Protein AF-0000000068368375 (afdb_homodimer)

Solvent-accessible surface area (backbone atoms only — not comparable to full-atom values): 17363 Å² total; per-residue (Å²): 132,82,80,72,70,79,67,67,72,53,63,56,67,49,85,41,42,81,24,73,79,74,81,89,67,82,78,76,69,65,62,76,72,57,75,73,47,53,63,39,77,60,83,80,69,98,58,84,70,46,66,33,24,22,38,38,42,38,22,58,45,88,50,46,53,73,24,27,50,35,38,29,67,27,61,65,56,42,43,51,47,56,51,45,54,53,52,51,52,48,38,70,74,25,74,84,28,66,3,59,74,56,47,55,68,55,54,50,48,54,59,64,59,28,59,39,48,36,36,33,38,34,35,65,92,76,63,29,25,42,70,41,50,50,67,55,50,53,51,54,37,50,54,50,53,51,53,52,52,57,55,66,75,97,134,79,79,71,72,79,68,69,70,54,62,56,67,50,86,40,43,77,24,69,78,68,81,89,69,82,78,76,69,66,61,74,72,57,74,74,48,52,59,39,73,60,82,79,68,99,60,82,70,45,66,33,25,23,38,38,41,39,22,59,45,88,50,46,54,72,25,28,51,35,38,30,65,26,60,64,57,41,43,51,46,55,52,46,54,52,51,51,51,50,37,70,70,19,72,82,24,61,4,58,76,56,48,56,67,55,53,51,49,54,60,65,60,28,58,40,46,35,36,33,38,34,35,66,91,77,62,28,24,43,72,41,50,50,68,57,50,53,51,53,38,49,54,50,52,52,52,51,53,55,56,66,76,97

Foldseek 3Di:
DPPPPPLPQLFLFPVFADQDQDDDDDPPPQLVPCLVPPPPPPPPDPDDLAQWKKKKWFAQDPDCPSIDIHIDSHLLVVLVSLVVVVVVSRCVVRVPGRTDTDGLVVSLVSLVNTPFIKMWTAHPVVRGTDIDGSVVSSVVNSVSSVVVSVVVVD/DPPPPPLPQLFLFPVFAALDQDDDDDVPPQPVPCLVPPPPPDPPDVDPLAQWKKKKWFAQDPDCPSIDIDIDSHLLVVLVSLVVVVVVSRCVNRVPGRTDIDGLVVSLVSLVNTPFIKMWTAHPVVRGTDIDGSVVSSVVNSVSSVVVSVVVVD

Sequence (308 aa):
MISTRGLGRVACVTTHESLRCPASGSRRALWEEASWGVCASRPSRAERVAMSHTILLVQPTKRPEGRTYADYESVNECMEGVCKMYEEHLKRMNPNSPSITYDISQLFDFIDDLADLSCLVYRADTQTYQPYNKDWIKEKIYVLLRRQAQQASKMISTRGLGRVACVTTHESLRCPASGSRRALWEEASWGVCASRPSRAERVAMSHTILLVQPTKRPEGRTYADYESVNECMEGVCKMYEEHLKRMNPNSPSITYDISQLFDFIDDLADLSCLVYRADTQTYQPYNKDWIKEKIYVLLRRQAQQASK

InterPro domains:
  IPR000781 Enhancer of rudimentary [PF01133] (51-151)
  IPR000781 Enhancer of rudimentary [PS01290] (102-118)
  IPR000781 Enhancer of rudimentary [PTHR12373] (48-150)
  IPR035912 Enhancer of rudimentary superfamily [G3DSA:3.30.2260.10] (51-154)
  IPR035912 Enhancer of rudimentary superfamily [SSF143875] (52-151)

Radius of gyration: 22.09 Å; Cα contacts (8 Å, |Δi|>4): 495; chains: 2; bounding box: 47×71×51 Å

Structure (mmCIF, N/CA/C/O backbone):
data_AF-0000000068368375-model_v1
#
loop_
_entity.id
_entity.type
_entity.pdbx_description
1 polymer 'Enhancer of rudimentary homolog'
#
loop_
_atom_site.group_PDB
_atom_site.id
_atom_site.type_symbol
_atom_site.label_atom_id
_atom_site.label_alt_id
_atom_site.label_comp_id
_atom_site.label_asym_id
_atom_site.label_entity_id
_atom_site.label_seq_id
_atom_site.pdbx_PDB_ins_code
_atom_site.Cartn_x
_atom_site.Cartn_y
_atom_site.Cartn_z
_atom_site.occupancy
_atom_site.B_iso_or_equiv
_atom_site.auth_seq_id
_atom_site.auth_comp_id
_atom_site.auth_asym_id
_atom_site.auth_atom_id
_atom_site.pdbx_PDB_model_num
ATOM 1 N N . MET A 1 1 ? 24.359 -20.75 -0.301 1 18.64 1 MET A N 1
ATOM 2 C CA . MET A 1 1 ? 24.422 -20.844 -1.757 1 18.64 1 MET A CA 1
ATOM 3 C C . MET A 1 1 ? 23.312 -21.719 -2.301 1 18.64 1 MET A C 1
ATOM 5 O O . MET A 1 1 ? 23.375 -22.953 -2.195 1 18.64 1 MET A O 1
ATOM 9 N N . ILE A 1 2 ? 21.969 -21.359 -2.117 1 25.94 2 ILE A N 1
ATOM 10 C CA . ILE A 1 2 ? 20.781 -22.172 -2.293 1 25.94 2 ILE A CA 1
ATOM 11 C C . ILE A 1 2 ? 20.688 -22.656 -3.736 1 25.94 2 ILE A C 1
ATOM 13 O O . ILE A 1 2 ? 20.828 -21.875 -4.676 1 25.94 2 ILE A O 1
ATOM 17 N N . SER A 1 3 ? 21.234 -23.922 -3.941 1 22.53 3 SER A N 1
ATOM 18 C CA . SER A 1 3 ? 21.297 -24.562 -5.25 1 22.53 3 SER A CA 1
ATOM 19 C C . SER A 1 3 ? 19.938 -24.484 -5.965 1 22.53 3 SER A C 1
ATOM 21 O O . SER A 1 3 ? 18.953 -25.016 -5.477 1 22.53 3 SER A O 1
ATOM 23 N N . THR A 1 4 ? 19.562 -23.359 -6.484 1 30 4 THR A N 1
ATOM 24 C CA . THR A 1 4 ? 18.453 -22.938 -7.344 1 30 4 THR A CA 1
ATOM 25 C C . THR A 1 4 ? 18.297 -23.906 -8.523 1 30 4 THR A C 1
ATOM 27 O O . THR A 1 4 ? 17.609 -23.594 -9.492 1 30 4 THR A O 1
ATOM 30 N N . ARG A 1 5 ? 19.203 -24.953 -8.602 1 31.08 5 ARG A N 1
ATOM 31 C CA . ARG A 1 5 ? 19.281 -25.75 -9.812 1 31.08 5 ARG A CA 1
ATOM 32 C C . ARG A 1 5 ? 17.953 -26.438 -10.102 1 31.08 5 ARG A C 1
ATOM 34 O O . ARG A 1 5 ? 17.547 -26.547 -11.266 1 31.08 5 ARG A O 1
ATOM 41 N N . GLY A 1 6 ? 17.531 -27.297 -9.141 1 27.73 6 GLY A N 1
ATOM 42 C CA . GLY A 1 6 ? 16.516 -28.25 -9.539 1 27.73 6 GLY A CA 1
ATOM 43 C C . GLY A 1 6 ? 15.141 -27.625 -9.727 1 27.73 6 GLY A C 1
ATOM 44 O O . GLY A 1 6 ? 14.18 -28 -9.055 1 27.73 6 GLY A O 1
ATOM 45 N N . LEU A 1 7 ? 15.031 -26.328 -9.914 1 35.03 7 LEU A N 1
ATOM 46 C CA . LEU A 1 7 ? 13.727 -25.719 -10.141 1 35.03 7 LEU A CA 1
ATOM 47 C C . LEU A 1 7 ? 13.008 -26.406 -11.297 1 35.03 7 LEU A C 1
ATOM 49 O O . LEU A 1 7 ? 13.383 -26.25 -12.461 1 35.03 7 LEU A O 1
ATOM 53 N N . GLY A 1 8 ? 12.664 -27.688 -11.156 1 28.98 8 GLY A N 1
ATOM 54 C CA . GLY A 1 8 ? 11.828 -28.391 -12.117 1 28.98 8 GLY A CA 1
ATOM 55 C C . GLY A 1 8 ? 10.75 -27.516 -12.727 1 28.98 8 GLY A C 1
ATOM 56 O O . GLY A 1 8 ? 10.352 -26.516 -12.141 1 28.98 8 GLY A O 1
ATOM 57 N N . ARG A 1 9 ? 10.727 -27.359 -14.102 1 36.75 9 ARG A N 1
ATOM 58 C CA . ARG A 1 9 ? 9.734 -26.703 -14.953 1 36.75 9 ARG A CA 1
ATOM 59 C C . ARG A 1 9 ? 8.32 -26.984 -14.445 1 36.75 9 ARG A C 1
ATOM 61 O O . ARG A 1 9 ? 7.848 -28.125 -14.5 1 36.75 9 ARG A O 1
ATOM 68 N N . VAL A 1 10 ? 8.031 -26.688 -13.32 1 37.06 10 VAL A N 1
ATOM 69 C CA . VAL A 1 10 ? 6.602 -26.75 -13.047 1 37.06 10 VAL A CA 1
ATOM 70 C C . VAL A 1 10 ? 5.836 -25.969 -14.109 1 37.06 10 VAL A C 1
ATOM 72 O O . VAL A 1 10 ? 5.977 -24.75 -14.227 1 37.06 10 VAL A O 1
ATOM 75 N N . ALA A 1 11 ? 5.82 -26.578 -15.336 1 35.16 11 ALA A N 1
ATOM 76 C CA . ALA A 1 11 ? 5.02 -25.969 -16.391 1 35.16 11 ALA A CA 1
ATOM 77 C C . ALA A 1 11 ? 3.613 -25.641 -15.906 1 35.16 11 ALA A C 1
ATOM 79 O O . ALA A 1 11 ? 2.863 -26.547 -15.516 1 35.16 11 ALA A O 1
ATOM 80 N N . CYS A 1 12 ? 3.484 -24.75 -15.039 1 37.09 12 CYS A N 1
ATOM 81 C CA . CYS A 1 12 ? 2.123 -24.344 -14.711 1 37.09 12 CYS A CA 1
ATOM 82 C C . CYS A 1 12 ? 1.322 -24.047 -15.969 1 37.09 12 CYS A C 1
ATOM 84 O O . CYS A 1 12 ? 1.63 -23.109 -16.703 1 37.09 12 CYS A O 1
ATOM 86 N N . VAL A 1 13 ? 1.032 -25.156 -16.719 1 35.84 13 VAL A N 1
ATOM 87 C CA . VAL A 1 13 ? 0.166 -25 -17.875 1 35.84 13 VAL A CA 1
ATOM 88 C C . VAL A 1 13 ? -1.125 -24.297 -17.469 1 35.84 13 VAL A C 1
ATOM 90 O O . VAL A 1 13 ? -1.894 -24.812 -16.656 1 35.84 13 VAL A O 1
ATOM 93 N N . THR A 1 14 ? -1.126 -23.109 -17.156 1 37.38 14 THR A N 1
ATOM 94 C CA . THR A 1 14 ? -2.447 -22.5 -17.266 1 37.38 14 THR A CA 1
ATOM 95 C C . THR A 1 14 ? -3.002 -22.672 -18.672 1 37.38 14 THR A C 1
ATOM 97 O O . THR A 1 14 ? -2.32 -22.375 -19.656 1 37.38 14 THR A O 1
ATOM 100 N N . THR A 1 15 ? -3.842 -23.703 -18.875 1 31.48 15 THR A N 1
ATOM 101 C CA . THR A 1 15 ? -4.461 -24.031 -20.141 1 31.48 15 THR A CA 1
ATOM 102 C C . THR A 1 15 ? -4.918 -22.781 -20.875 1 31.48 15 THR A C 1
ATOM 104 O O . THR A 1 15 ? -6.102 -22.625 -21.188 1 31.48 15 THR A O 1
ATOM 107 N N . HIS A 1 16 ? -4.426 -21.578 -20.703 1 32.47 16 HIS A N 1
ATOM 108 C CA . HIS A 1 16 ? -4.883 -20.719 -21.797 1 32.47 16 HIS A CA 1
ATOM 109 C C . HIS A 1 16 ? -4.27 -21.141 -23.125 1 32.47 16 HIS A C 1
ATOM 111 O O . HIS A 1 16 ? -3.217 -21.781 -23.156 1 32.47 16 HIS A O 1
ATOM 117 N N . GLU A 1 17 ? -4.992 -21.094 -24.375 1 28.84 17 GLU A N 1
ATOM 118 C CA . GLU A 1 17 ? -4.527 -21.359 -25.734 1 28.84 17 GLU A CA 1
ATOM 119 C C . GLU A 1 17 ? -3.1 -20.859 -25.938 1 28.84 17 GLU A C 1
ATOM 121 O O . GLU A 1 17 ? -2.625 -20 -25.188 1 28.84 17 GLU A O 1
ATOM 126 N N . SER A 1 18 ? -2.375 -21.375 -27.016 1 24.98 18 SER A N 1
ATOM 127 C CA . SER A 1 18 ? -1.01 -21.484 -27.516 1 24.98 18 SER A CA 1
ATOM 128 C C . SER A 1 18 ? -0.388 -20.109 -27.734 1 24.98 18 SER A C 1
ATOM 130 O O . SER A 1 18 ? -0.69 -19.438 -28.703 1 24.98 18 SER A O 1
ATOM 132 N N . LEU A 1 19 ? -0.425 -19.125 -26.828 1 29.55 19 LEU A N 1
ATOM 133 C CA . LEU A 1 19 ? 0.082 -17.844 -27.328 1 29.55 19 LEU A CA 1
ATOM 134 C C . LEU A 1 19 ? 1.596 -17.891 -27.5 1 29.55 19 LEU A C 1
ATOM 136 O O . LEU A 1 19 ? 2.312 -18.359 -26.609 1 29.55 19 LEU A O 1
ATOM 140 N N . ARG A 1 20 ? 2.064 -18.047 -28.734 1 25.11 20 ARG A N 1
ATOM 141 C CA . ARG A 1 20 ? 3.436 -18.031 -29.234 1 25.11 20 ARG A CA 1
ATOM 142 C C . ARG A 1 20 ? 4.219 -16.859 -28.641 1 25.11 20 ARG A C 1
ATOM 144 O O . ARG A 1 20 ? 3.732 -15.719 -28.625 1 25.11 20 ARG A O 1
ATOM 151 N N . CYS A 1 21 ? 5.129 -17.031 -27.688 1 29.06 21 CYS A N 1
ATOM 152 C CA . CYS A 1 21 ? 6.004 -16.203 -26.875 1 29.06 21 CYS A CA 1
ATOM 153 C C . CYS A 1 21 ? 6.867 -15.297 -27.75 1 29.06 21 CYS A C 1
ATOM 155 O O . CYS A 1 21 ? 7.574 -15.766 -28.641 1 29.06 21 CYS A O 1
ATOM 157 N N . PRO A 1 22 ? 6.434 -14.008 -28.016 1 28.88 22 PRO A N 1
ATOM 158 C CA . PRO A 1 22 ? 7.352 -13.219 -28.828 1 28.88 22 PRO A CA 1
ATOM 159 C C . PRO A 1 22 ? 8.711 -13.008 -28.156 1 28.88 22 PRO A C 1
ATOM 161 O O . PRO A 1 22 ? 8.82 -13.109 -26.938 1 28.88 22 PRO A O 1
ATOM 164 N N . ALA A 1 23 ? 9.805 -12.789 -28.875 1 26.41 23 ALA A N 1
ATOM 165 C CA . ALA A 1 23 ? 11.234 -12.57 -28.719 1 26.41 23 ALA A CA 1
ATOM 166 C C . ALA A 1 23 ? 11.523 -11.492 -27.672 1 26.41 23 ALA A C 1
ATOM 168 O O . ALA A 1 23 ? 10.648 -10.703 -27.328 1 26.41 23 ALA A O 1
ATOM 169 N N . SER A 1 24 ? 12.773 -11.305 -27.016 1 28.78 24 SER A N 1
ATOM 170 C CA . SER A 1 24 ? 13.586 -10.773 -25.922 1 28.78 24 SER A CA 1
ATOM 171 C C . SER A 1 24 ? 13.492 -9.25 -25.859 1 28.78 24 SER A C 1
ATOM 173 O O . SER A 1 24 ? 14.383 -8.594 -25.328 1 28.78 24 SER A O 1
ATOM 175 N N . GLY A 1 25 ? 12.57 -8.562 -26.469 1 26.81 25 GLY A N 1
ATOM 176 C CA . GLY A 1 25 ? 12.859 -7.145 -26.547 1 26.81 25 GLY A CA 1
ATOM 177 C C . GLY A 1 25 ? 12.945 -6.465 -25.203 1 26.81 25 GLY A C 1
ATOM 178 O O . GLY A 1 25 ? 12.633 -7.07 -24.172 1 26.81 25 GLY A O 1
ATOM 179 N N . SER A 1 26 ? 12.984 -4.973 -25.125 1 28.81 26 SER A N 1
ATOM 180 C CA . SER A 1 26 ? 13.297 -3.932 -24.156 1 28.81 26 SER A CA 1
ATOM 181 C C . SER A 1 26 ? 12.305 -3.928 -23 1 28.81 26 SER A C 1
ATOM 183 O O . SER A 1 26 ? 11.102 -3.74 -23.203 1 28.81 26 SER A O 1
ATOM 185 N N . ARG A 1 27 ? 12.508 -4.562 -21.906 1 32.62 27 ARG A N 1
ATOM 186 C CA . ARG A 1 27 ? 11.875 -4.898 -20.625 1 32.62 27 ARG A CA 1
ATOM 187 C C . ARG A 1 27 ? 11.297 -3.654 -19.953 1 32.62 27 ARG A C 1
ATOM 189 O O . ARG A 1 27 ? 10.586 -3.754 -18.953 1 32.62 27 ARG A O 1
ATOM 196 N N . ARG A 1 28 ? 11.93 -2.445 -20.094 1 35.91 28 ARG A N 1
ATOM 197 C CA . ARG A 1 28 ? 11.562 -1.289 -19.297 1 35.91 28 ARG A CA 1
ATOM 198 C C . ARG A 1 28 ? 10.172 -0.776 -19.672 1 35.91 28 ARG A C 1
ATOM 200 O O . ARG A 1 28 ? 9.539 -0.06 -18.891 1 35.91 28 ARG A O 1
ATOM 207 N N . ALA A 1 29 ? 9.844 -0.74 -21.016 1 36.28 29 ALA A N 1
ATOM 208 C CA . ALA A 1 29 ? 8.734 0.067 -21.516 1 36.28 29 ALA A CA 1
ATOM 209 C C . ALA A 1 29 ? 7.391 -0.501 -21.047 1 36.28 29 ALA A C 1
ATOM 211 O O . ALA A 1 29 ? 6.359 0.167 -21.141 1 36.28 29 ALA A O 1
ATOM 212 N N . LEU A 1 30 ? 7.316 -1.675 -20.781 1 38.41 30 LEU A N 1
ATOM 213 C CA . LEU A 1 30 ? 5.988 -2.277 -20.703 1 38.41 30 LEU A CA 1
ATOM 214 C C . LEU A 1 30 ? 5.273 -1.856 -19.422 1 38.41 30 LEU A C 1
ATOM 216 O O . LEU A 1 30 ? 4.043 -1.864 -19.359 1 38.41 30 LEU A O 1
ATOM 220 N N . TRP A 1 31 ? 6.02 -1.623 -18.406 1 43.06 31 TRP A N 1
ATOM 221 C CA . TRP A 1 31 ? 5.305 -1.492 -17.141 1 43.06 31 TRP A CA 1
ATOM 222 C C . TRP A 1 31 ? 4.684 -0.106 -17.016 1 43.06 31 TRP A C 1
ATOM 224 O O . TRP A 1 31 ? 4.008 0.186 -16.016 1 43.06 31 TRP A O 1
ATOM 234 N N . GLU A 1 32 ? 5.129 0.797 -17.828 1 42.75 32 GLU A N 1
ATOM 235 C CA . GLU A 1 32 ? 4.656 2.156 -17.578 1 42.75 32 GLU A CA 1
ATOM 236 C C . GLU A 1 32 ? 3.133 2.211 -17.531 1 42.75 32 GLU A C 1
ATOM 238 O O . GLU A 1 32 ? 2.557 3.016 -16.797 1 42.75 32 GLU A O 1
ATOM 243 N N . GLU A 1 33 ? 2.496 1.559 -18.422 1 42.28 33 GLU A N 1
ATOM 244 C CA . GLU A 1 33 ? 1.06 1.805 -18.484 1 42.28 33 GLU A CA 1
ATOM 245 C C . GLU A 1 33 ? 0.284 0.75 -17.703 1 42.28 33 GLU A C 1
ATOM 247 O O . GLU A 1 33 ? -0.934 0.631 -17.844 1 42.28 33 GLU A O 1
ATOM 252 N N . ALA A 1 34 ? 0.873 -0.192 -17.156 1 41.66 34 ALA A N 1
ATOM 253 C CA . ALA A 1 34 ? 0.015 -1.237 -16.609 1 41.66 34 ALA A CA 1
ATOM 254 C C . ALA A 1 34 ? -0.561 -0.817 -15.258 1 41.66 34 ALA A C 1
ATOM 256 O O . ALA A 1 34 ? 0.165 -0.736 -14.266 1 41.66 34 ALA A O 1
ATOM 257 N N . SER A 1 35 ? -1.494 0.079 -15.273 1 41.75 35 SER A N 1
ATOM 258 C CA . SER A 1 35 ? -2.32 0.241 -14.078 1 41.75 35 SER A CA 1
ATOM 259 C C . SER A 1 35 ? -2.826 -1.104 -13.57 1 41.75 35 SER A C 1
ATOM 261 O O . SER A 1 35 ? -3.699 -1.719 -14.188 1 41.75 35 SER A O 1
ATOM 263 N N . TRP A 1 36 ? -1.941 -1.882 -13.125 1 46.56 36 TRP A N 1
ATOM 264 C CA . TRP A 1 36 ? -2.344 -3.164 -12.555 1 46.56 36 TRP A CA 1
ATOM 265 C C . TRP A 1 36 ? -3.514 -2.988 -11.594 1 46.56 36 TRP A C 1
ATOM 267 O O . TRP A 1 36 ? -3.35 -2.447 -10.5 1 46.56 36 TRP A O 1
ATOM 277 N N . GLY A 1 37 ? -4.598 -2.393 -12 1 42.56 37 GLY A N 1
ATOM 278 C CA . GLY A 1 37 ? -5.762 -2.396 -11.133 1 42.56 37 GLY A CA 1
ATOM 279 C C . GLY A 1 37 ? -6.082 -3.77 -10.57 1 42.56 37 GLY A C 1
ATOM 280 O O . GLY A 1 37 ? -6.77 -4.566 -11.211 1 42.56 37 GLY A O 1
ATOM 281 N N . VAL A 1 38 ? -5.129 -4.402 -9.922 1 41.09 38 VAL A N 1
ATOM 282 C CA . VAL A 1 38 ? -5.523 -5.621 -9.227 1 41.09 38 VAL A CA 1
ATOM 283 C C . VAL A 1 38 ? -6.723 -5.336 -8.32 1 41.09 38 VAL A C 1
ATOM 285 O O . VAL A 1 38 ? -6.625 -4.547 -7.383 1 41.09 38 VAL A O 1
ATOM 288 N N . CYS A 1 39 ? -7.934 -5.32 -8.844 1 38.5 39 CYS A N 1
ATOM 289 C CA . CYS A 1 39 ? -9.141 -5.09 -8.055 1 38.5 39 CYS A CA 1
ATOM 290 C C . CYS A 1 39 ? -9.289 -6.137 -6.961 1 38.5 39 CYS A C 1
ATOM 292 O O . CYS A 1 39 ? -9.766 -7.242 -7.211 1 38.5 39 CYS A O 1
ATOM 294 N N . ALA A 1 40 ? -8.305 -6.445 -6.211 1 40.31 40 ALA A N 1
ATOM 295 C CA . ALA A 1 40 ? -8.836 -7.277 -5.129 1 40.31 40 ALA A CA 1
ATOM 296 C C . ALA A 1 40 ? -9.789 -6.48 -4.246 1 40.31 40 ALA A C 1
ATOM 298 O O . ALA A 1 40 ? -9.57 -5.293 -3.998 1 40.31 40 ALA A O 1
ATOM 299 N N . SER A 1 41 ? -11.078 -6.777 -4.359 1 34 41 SER A N 1
ATOM 300 C CA . SER A 1 41 ? -12.172 -6.23 -3.566 1 34 41 SER A CA 1
ATOM 301 C C . SER A 1 41 ? -11.758 -6.035 -2.111 1 34 41 SER A C 1
ATOM 303 O O . SER A 1 41 ? -11.25 -6.961 -1.477 1 34 41 SER A O 1
ATOM 305 N N . ARG A 1 42 ? -11.156 -4.965 -1.83 1 37.25 42 ARG A N 1
ATOM 306 C CA . ARG A 1 42 ? -10.891 -4.641 -0.432 1 37.25 42 ARG A CA 1
ATOM 307 C C . ARG A 1 42 ? -12.141 -4.836 0.419 1 37.25 42 ARG A C 1
ATOM 309 O O . ARG A 1 42 ? -13.234 -4.402 0.04 1 37.25 42 ARG A O 1
ATOM 316 N N . PRO A 1 43 ? -12.078 -5.633 1.376 1 36.53 43 PRO A N 1
ATOM 317 C CA . PRO A 1 43 ? -13.219 -5.629 2.301 1 36.53 43 PRO A CA 1
ATOM 318 C C . PRO A 1 43 ? -13.547 -4.234 2.828 1 36.53 43 PRO A C 1
ATOM 320 O O . PRO A 1 43 ? -12.633 -3.463 3.154 1 36.53 43 PRO A O 1
ATOM 323 N N . SER A 1 44 ? -14.453 -3.498 2.303 1 33.84 44 SER A N 1
ATOM 324 C CA . SER A 1 44 ? -14.984 -2.219 2.762 1 33.84 44 SER A CA 1
ATOM 325 C C . SER A 1 44 ? -14.688 -1.998 4.242 1 33.84 44 SER A C 1
ATOM 327 O O . SER A 1 44 ? -14.141 -0.959 4.621 1 33.84 44 SER A O 1
ATOM 329 N N . ARG A 1 45 ? -15.812 -2.127 5.199 1 32.81 45 ARG A N 1
ATOM 330 C CA . ARG A 1 45 ? -16.172 -1.692 6.543 1 32.81 45 ARG A CA 1
ATOM 331 C C . ARG A 1 45 ? -15.148 -2.186 7.566 1 32.81 45 ARG A C 1
ATOM 333 O O . ARG A 1 45 ? -14.586 -3.271 7.414 1 32.81 45 ARG A O 1
ATOM 340 N N . ALA A 1 46 ? -14.898 -1.539 8.727 1 41.31 46 ALA A N 1
ATOM 341 C CA . ALA A 1 46 ? -14.391 -1.881 10.055 1 41.31 46 ALA A CA 1
ATOM 342 C C . ALA A 1 46 ? -14.508 -3.379 10.32 1 41.31 46 ALA A C 1
ATOM 344 O O . ALA A 1 46 ? -14.359 -3.828 11.461 1 41.31 46 ALA A O 1
ATOM 345 N N . GLU A 1 47 ? -15.172 -4.125 9.531 1 44.41 47 GLU A N 1
ATOM 346 C CA . GLU A 1 47 ? -15.562 -5.484 9.883 1 44.41 47 GLU A CA 1
ATOM 347 C C . GLU A 1 47 ? -14.352 -6.414 9.93 1 44.41 47 GLU A C 1
ATOM 349 O O . GLU A 1 47 ? -13.258 -6.035 9.516 1 44.41 47 GLU A O 1
ATOM 354 N N . ARG A 1 48 ? -14.562 -7.77 9.898 1 54.38 48 ARG A N 1
ATOM 355 C CA . ARG A 1 48 ? -13.797 -8.953 10.258 1 54.38 48 ARG A CA 1
ATOM 356 C C . ARG A 1 48 ? -12.664 -9.195 9.258 1 54.38 48 ARG A C 1
ATOM 358 O O . ARG A 1 48 ? -12.914 -9.625 8.125 1 54.38 48 ARG A O 1
ATOM 365 N N . VAL A 1 49 ? -11.672 -8.234 9.477 1 66.31 49 VAL A N 1
ATOM 366 C CA . VAL A 1 49 ? -10.477 -8.641 8.742 1 66.31 49 VAL A CA 1
ATOM 367 C C . VAL A 1 49 ? -10.289 -10.148 8.836 1 66.31 49 VAL A C 1
ATOM 369 O O . VAL A 1 49 ? -10.281 -10.711 9.93 1 66.31 49 VAL A O 1
ATOM 372 N N . ALA A 1 50 ? -10.352 -10.703 7.727 1 72.94 50 ALA A N 1
ATOM 373 C CA . ALA A 1 50 ? -10.109 -12.148 7.719 1 72.94 50 ALA A CA 1
ATOM 374 C C . ALA A 1 50 ? -8.82 -12.492 8.445 1 72.94 50 ALA A C 1
ATOM 376 O O . ALA A 1 50 ? -7.922 -11.648 8.562 1 72.94 50 ALA A O 1
ATOM 377 N N . MET A 1 51 ? -8.758 -13.609 8.938 1 82.75 51 MET A N 1
ATOM 378 C CA . MET A 1 51 ? -7.652 -14.094 9.758 1 82.75 51 MET A CA 1
ATOM 379 C C . MET A 1 51 ? -6.344 -14.086 8.969 1 82.75 51 MET A C 1
ATOM 381 O O . MET A 1 51 ? -5.262 -14.07 9.562 1 82.75 51 MET A O 1
ATOM 385 N N . SER A 1 52 ? -6.371 -14.016 7.637 1 92 52 SER A N 1
ATOM 386 C CA . SER A 1 52 ? -5.137 -14 6.859 1 92 52 SER A CA 1
ATOM 387 C C . SER A 1 52 ? -5.172 -12.922 5.785 1 92 52 SER A C 1
ATOM 389 O O . SER A 1 52 ? -4.645 -13.117 4.688 1 92 52 SER A O 1
ATOM 391 N N . HIS A 1 53 ? -5.898 -11.883 6.09 1 95.44 53 HIS A N 1
ATOM 392 C CA . HIS A 1 53 ? -5.883 -10.75 5.172 1 95.44 53 HIS A CA 1
ATOM 393 C C . HIS A 1 53 ? -4.457 -10.367 4.793 1 95.44 53 HIS A C 1
ATOM 395 O O . HIS A 1 53 ? -3.578 -10.289 5.656 1 95.44 53 HIS A O 1
ATOM 401 N N . THR A 1 54 ? -4.207 -10.211 3.482 1 97.69 54 THR A N 1
ATOM 402 C CA . THR A 1 54 ? -2.859 -9.961 2.979 1 97.69 54 THR A CA 1
ATOM 403 C C . THR A 1 54 ? -2.846 -8.758 2.043 1 97.69 54 THR A C 1
ATOM 405 O O . THR A 1 54 ? -3.619 -8.703 1.085 1 97.69 54 THR A O 1
ATOM 408 N N . ILE A 1 55 ? -1.998 -7.77 2.312 1 97.56 55 ILE A N 1
ATOM 409 C CA . ILE A 1 55 ? -1.804 -6.594 1.471 1 97.56 55 ILE A CA 1
ATOM 410 C C . ILE A 1 55 ? -0.539 -6.762 0.631 1 97.56 55 ILE A C 1
ATOM 412 O O . ILE A 1 55 ? 0.542 -7.008 1.171 1 97.56 55 ILE A O 1
ATOM 416 N N . LEU A 1 56 ? -0.656 -6.645 -0.652 1 98.19 56 LEU A N 1
ATOM 417 C CA . LEU A 1 56 ? 0.467 -6.699 -1.582 1 98.19 56 LEU A CA 1
ATOM 418 C C . LEU A 1 56 ? 0.902 -5.297 -1.993 1 98.19 56 LEU A C 1
ATOM 420 O O . LEU A 1 56 ? 0.08 -4.492 -2.438 1 98.19 56 LEU A O 1
ATOM 424 N N . LEU A 1 57 ? 2.115 -4.926 -1.77 1 97.38 57 LEU A N 1
ATOM 425 C CA . LEU A 1 57 ? 2.699 -3.654 -2.178 1 97.38 57 LEU A CA 1
ATOM 426 C C . LEU A 1 57 ? 3.604 -3.834 -3.393 1 97.38 57 LEU A C 1
ATOM 428 O O . LEU A 1 57 ? 4.543 -4.629 -3.357 1 97.38 57 LEU A O 1
ATOM 432 N N . VAL A 1 58 ? 3.334 -3.117 -4.438 1 96.62 58 VAL A N 1
ATOM 433 C CA . VAL A 1 58 ? 4.066 -3.295 -5.688 1 96.62 58 VAL A CA 1
ATOM 434 C C . VAL A 1 58 ? 4.633 -1.955 -6.148 1 96.62 58 VAL A C 1
ATOM 436 O O . VAL A 1 58 ? 3.91 -0.96 -6.227 1 96.62 58 VAL A O 1
ATOM 439 N N . GLN A 1 59 ? 5.852 -1.945 -6.395 1 94.5 59 GLN A N 1
ATOM 440 C CA . GLN A 1 59 ? 6.52 -0.853 -7.09 1 94.5 59 GLN A CA 1
ATOM 441 C C . GLN A 1 59 ? 7.207 -1.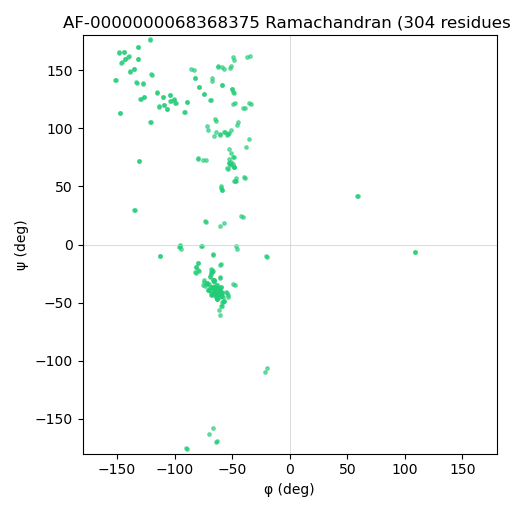35 -8.359 1 94.5 59 GLN A C 1
ATOM 443 O O . GLN A 1 59 ? 8.273 -1.964 -8.297 1 94.5 59 GLN A O 1
ATOM 448 N N . PRO A 1 60 ? 6.598 -1.028 -9.469 1 93.88 60 PRO A N 1
ATOM 449 C CA . PRO A 1 60 ? 7.109 -1.604 -10.719 1 93.88 60 PRO A CA 1
ATOM 450 C C . PRO A 1 60 ? 8.492 -1.066 -11.094 1 93.88 60 PRO A C 1
ATOM 452 O O . PRO A 1 60 ? 9.359 -1.831 -11.516 1 93.88 60 PRO A O 1
ATOM 455 N N . THR A 1 61 ? 8.688 0.203 -10.961 1 93.31 61 THR A N 1
ATOM 456 C CA . THR A 1 61 ? 9.953 0.84 -11.305 1 93.31 61 THR A CA 1
ATOM 457 C C . THR A 1 61 ? 10.539 1.558 -10.094 1 93.31 61 THR A C 1
ATOM 459 O O . THR A 1 61 ? 9.922 1.604 -9.031 1 93.31 61 THR A O 1
ATOM 462 N N . LYS A 1 62 ? 11.703 2.068 -10.312 1 91.31 62 LYS A N 1
ATOM 463 C CA . LYS A 1 62 ? 12.383 2.752 -9.219 1 91.31 62 LYS A CA 1
ATOM 464 C C . LYS A 1 62 ? 11.656 4.035 -8.828 1 91.31 62 LYS A C 1
ATOM 466 O O . LYS A 1 62 ? 11.82 4.539 -7.719 1 91.31 62 LYS A O 1
ATOM 471 N N . ARG A 1 63 ? 10.898 4.531 -9.727 1 89.06 63 ARG A N 1
ATOM 472 C CA . ARG A 1 63 ? 10.117 5.73 -9.445 1 89.06 63 ARG A CA 1
ATOM 473 C C . ARG A 1 63 ? 8.875 5.398 -8.625 1 89.06 63 ARG A C 1
ATOM 475 O O . ARG A 1 63 ? 8.188 4.418 -8.906 1 89.06 63 ARG A O 1
ATOM 482 N N . PRO A 1 64 ? 8.656 6.172 -7.68 1 89.12 64 PRO A N 1
ATOM 483 C CA . PRO A 1 64 ? 7.504 5.883 -6.824 1 89.12 64 PRO A CA 1
ATOM 484 C C . PRO A 1 64 ? 6.172 6.047 -7.555 1 89.12 64 PRO A C 1
ATOM 486 O O . PRO A 1 64 ? 5.133 5.598 -7.059 1 89.12 64 PRO A O 1
ATOM 489 N N . GLU A 1 65 ? 6.477 6.602 -8.719 1 84.19 65 GLU A N 1
ATOM 490 C CA . GLU A 1 65 ? 5.266 6.746 -9.523 1 84.19 65 GLU A CA 1
ATOM 491 C C . GLU A 1 65 ? 4.734 5.387 -9.969 1 84.19 65 GLU A C 1
ATOM 493 O O . GLU A 1 65 ? 5.504 4.512 -10.375 1 84.19 65 GLU A O 1
ATOM 498 N N . GLY A 1 66 ? 3.674 4.938 -9.797 1 89.12 66 GLY A N 1
ATOM 499 C CA . GLY A 1 66 ? 3.09 3.672 -10.211 1 89.12 66 GLY A CA 1
ATOM 500 C C . GLY A 1 66 ? 2.881 2.707 -9.062 1 89.12 66 GLY A C 1
ATOM 501 O O . GLY A 1 66 ? 2.357 1.607 -9.25 1 89.12 66 GLY A O 1
ATOM 502 N N . ARG A 1 67 ? 3.404 3.166 -7.891 1 94.12 67 ARG A N 1
ATOM 503 C CA . ARG A 1 67 ? 3.146 2.342 -6.715 1 94.12 67 ARG A CA 1
ATOM 504 C C . ARG A 1 67 ? 1.665 2.002 -6.594 1 94.12 67 ARG A C 1
ATOM 506 O O . ARG A 1 67 ? 0.807 2.852 -6.844 1 94.12 67 ARG A O 1
ATOM 513 N N . THR A 1 68 ? 1.439 0.817 -6.355 1 95.38 68 THR A N 1
ATOM 514 C CA . THR A 1 68 ? 0.072 0.349 -6.156 1 95.38 68 THR A CA 1
ATOM 515 C C . THR A 1 68 ? 0.024 -0.743 -5.09 1 95.38 68 THR A C 1
ATOM 517 O O . THR A 1 68 ? 1.065 -1.235 -4.652 1 95.38 68 THR A O 1
ATOM 520 N N . TYR A 1 69 ? -1.137 -1.054 -4.609 1 95.19 69 TYR A N 1
ATOM 521 C CA . TYR A 1 69 ? -1.298 -2.158 -3.672 1 95.19 69 TYR A CA 1
ATOM 522 C C . TYR A 1 69 ? -2.604 -2.902 -3.924 1 95.19 69 TYR A C 1
ATOM 524 O O . TYR A 1 69 ? -3.492 -2.395 -4.613 1 95.19 69 TYR A O 1
ATOM 532 N N . ALA A 1 70 ? -2.635 -4.078 -3.459 1 95.81 70 ALA A N 1
ATOM 533 C CA . ALA A 1 70 ? -3.82 -4.93 -3.518 1 95.81 70 ALA A CA 1
ATOM 534 C C . ALA A 1 70 ? -4.012 -5.695 -2.213 1 95.81 70 ALA A C 1
ATOM 536 O O . ALA A 1 70 ? -3.047 -5.949 -1.487 1 95.81 70 ALA A O 1
ATOM 537 N N . ASP A 1 71 ? -5.176 -5.977 -1.851 1 95.31 71 ASP A N 1
ATOM 538 C CA . ASP A 1 71 ? -5.438 -6.781 -0.66 1 95.31 71 ASP A CA 1
ATOM 539 C C . ASP A 1 71 ? -6.207 -8.055 -1.013 1 95.31 71 ASP A C 1
ATOM 541 O O . ASP A 1 71 ? -7.012 -8.055 -1.947 1 95.31 71 ASP A O 1
ATOM 545 N N . TYR A 1 72 ? -5.922 -9.094 -0.288 1 95.19 72 TYR A N 1
ATOM 546 C CA . TYR A 1 72 ? -6.492 -10.43 -0.468 1 95.19 72 TYR A CA 1
ATOM 547 C C . TYR A 1 72 ? -6.969 -11 0.861 1 95.19 72 TYR A C 1
ATOM 549 O O . TYR A 1 72 ? -6.531 -10.562 1.927 1 95.19 72 TYR A O 1
ATOM 557 N N . GLU A 1 73 ? -7.82 -11.953 0.79 1 93.94 73 GLU A N 1
ATOM 558 C CA . GLU A 1 73 ? -8.383 -12.531 2.002 1 93.94 73 GLU A CA 1
ATOM 559 C C . GLU A 1 73 ? -7.434 -13.555 2.621 1 93.94 73 GLU A C 1
ATOM 561 O O . GLU A 1 73 ? -7.594 -13.938 3.783 1 93.94 73 GLU A O 1
ATOM 566 N N . SER A 1 74 ? -6.461 -14.062 1.793 1 94.69 74 SER A N 1
ATOM 567 C CA . SER A 1 74 ? -5.5 -15.047 2.285 1 94.69 74 SER A CA 1
ATOM 568 C C . SER A 1 74 ? -4.152 -14.898 1.584 1 94.69 74 SER A C 1
ATOM 570 O O . SER A 1 74 ? -4.059 -14.266 0.534 1 94.69 74 SER A O 1
ATOM 572 N N . VAL A 1 75 ? -3.205 -15.523 2.178 1 97.19 75 VAL A N 1
ATOM 573 C CA . VAL A 1 75 ? -1.861 -15.539 1.607 1 97.19 75 VAL A CA 1
ATOM 574 C C . VAL A 1 75 ? -1.885 -16.25 0.253 1 97.19 75 VAL A C 1
ATOM 576 O O . VAL A 1 75 ? -1.299 -15.758 -0.717 1 97.19 75 VAL A O 1
ATOM 579 N N . ASN A 1 76 ? -2.602 -17.312 0.114 1 94.75 76 ASN A N 1
ATOM 580 C CA . ASN A 1 76 ? -2.67 -18.062 -1.137 1 94.75 76 ASN A CA 1
ATOM 581 C C . ASN A 1 76 ? -3.27 -17.219 -2.262 1 94.75 76 ASN A C 1
ATOM 583 O O . ASN A 1 76 ? -2.764 -17.234 -3.385 1 94.75 76 ASN A O 1
ATOM 587 N N . GLU A 1 77 ? -4.336 -16.594 -1.925 1 95.19 77 GLU A N 1
ATOM 588 C CA . GLU A 1 77 ? -4.953 -15.727 -2.926 1 95.19 77 GLU A CA 1
ATOM 589 C C . GLU A 1 77 ? -3.992 -14.633 -3.385 1 95.19 77 GLU A C 1
ATOM 591 O O . GLU A 1 77 ? -3.975 -14.266 -4.562 1 95.19 77 GLU A O 1
ATOM 596 N N . CYS A 1 78 ? -3.201 -14.125 -2.486 1 95.75 78 CYS A N 1
ATOM 597 C CA . CYS A 1 78 ? -2.217 -13.102 -2.822 1 95.75 78 CYS A CA 1
ATOM 598 C C . CYS A 1 78 ? -1.157 -13.648 -3.768 1 95.75 78 CYS A C 1
ATOM 600 O O . CYS A 1 78 ? -0.799 -13 -4.75 1 95.75 78 CYS A O 1
ATOM 602 N N . MET A 1 79 ? -0.706 -14.867 -3.48 1 97.12 79 MET A N 1
ATOM 603 C CA . MET A 1 79 ? 0.297 -15.492 -4.344 1 97.12 79 MET A CA 1
ATOM 604 C C . MET A 1 79 ? -0.262 -15.734 -5.742 1 97.12 79 MET A C 1
ATOM 606 O O . MET A 1 79 ? 0.426 -15.5 -6.738 1 97.12 79 MET A O 1
ATOM 610 N N . GLU A 1 80 ? -1.478 -16.172 -5.762 1 95.06 80 GLU A N 1
ATOM 611 C CA . GLU A 1 80 ? -2.141 -16.328 -7.055 1 95.06 80 GLU A CA 1
ATOM 612 C C . GLU A 1 80 ? -2.25 -14.992 -7.785 1 95.06 80 GLU A C 1
ATOM 614 O O . GLU A 1 80 ? -2.111 -14.938 -9.008 1 95.06 80 GLU A O 1
ATOM 619 N N . GLY A 1 81 ? -2.496 -14 -6.996 1 94.81 81 GLY A N 1
ATOM 620 C CA . GLY A 1 81 ? -2.551 -12.664 -7.57 1 94.81 81 GLY A CA 1
ATOM 621 C C . GLY A 1 81 ? -1.25 -12.242 -8.227 1 94.81 81 GLY A C 1
ATOM 622 O O . GLY A 1 81 ? -1.26 -11.641 -9.305 1 94.81 81 GLY A O 1
ATOM 623 N N . VAL A 1 82 ? -0.189 -12.516 -7.648 1 97.06 82 VAL A N 1
ATOM 624 C CA . VAL A 1 82 ? 1.113 -12.203 -8.227 1 97.06 82 VAL A CA 1
ATOM 625 C C . VAL A 1 82 ? 1.304 -12.977 -9.531 1 97.06 82 VAL A C 1
ATOM 627 O O . VAL A 1 82 ? 1.792 -12.43 -10.516 1 97.06 82 VAL A O 1
ATOM 630 N N . CYS A 1 83 ? 0.856 -14.234 -9.562 1 92.5 83 CYS A N 1
ATOM 631 C CA . CYS A 1 83 ? 0.928 -15.023 -10.789 1 92.5 83 CYS A CA 1
ATOM 632 C C . CYS A 1 83 ? 0.07 -14.398 -11.891 1 92.5 83 CYS A C 1
ATOM 634 O O . CYS A 1 83 ? 0.494 -14.32 -13.039 1 92.5 83 CYS A O 1
ATOM 636 N N . LYS A 1 84 ? -0.996 -13.969 -11.523 1 92.81 84 LYS A N 1
ATOM 637 C CA . LYS A 1 84 ? -1.911 -13.352 -12.477 1 92.81 84 LYS A CA 1
ATOM 638 C C . LYS A 1 84 ? -1.323 -12.062 -13.055 1 92.81 84 LYS A C 1
ATOM 640 O O . LYS A 1 84 ? -1.529 -11.75 -14.227 1 92.81 84 LYS A O 1
ATOM 645 N N . MET A 1 85 ? -0.663 -11.289 -12.188 1 92.88 85 MET A N 1
ATOM 646 C CA . MET A 1 85 ? -0.005 -10.078 -12.664 1 92.88 85 MET A CA 1
ATOM 647 C C . MET A 1 85 ? 0.96 -10.391 -13.797 1 92.88 85 MET A C 1
ATOM 649 O O . MET A 1 85 ? 0.982 -9.695 -14.812 1 92.88 85 MET A O 1
ATOM 653 N N . TYR A 1 86 ? 1.674 -11.438 -13.688 1 92.88 86 TYR A N 1
ATOM 654 C CA . TYR A 1 86 ? 2.615 -11.844 -14.727 1 92.88 86 TYR A CA 1
ATOM 655 C C . TYR A 1 86 ? 1.88 -12.344 -15.961 1 92.88 86 TYR A C 1
ATOM 657 O O . TYR A 1 86 ? 2.26 -12.023 -17.094 1 92.88 86 TYR A O 1
ATOM 665 N N . GLU A 1 87 ? 0.806 -13.078 -15.742 1 90.38 87 GLU A N 1
ATOM 666 C CA . GLU A 1 87 ? 0.016 -13.609 -16.844 1 90.38 87 GLU A CA 1
ATOM 667 C C . GLU A 1 87 ? -0.615 -12.492 -17.672 1 90.38 87 GLU A C 1
ATOM 669 O O . GLU A 1 87 ? -0.643 -12.562 -18.906 1 90.38 87 GLU A O 1
ATOM 674 N N . GLU A 1 88 ? -1.069 -11.539 -16.969 1 87.06 88 GLU A N 1
ATOM 675 C CA . GLU A 1 88 ? -1.634 -10.383 -17.656 1 87.06 88 GLU A CA 1
ATOM 676 C C . GLU A 1 88 ? -0.565 -9.633 -18.453 1 87.06 88 GLU A C 1
ATOM 678 O O . GLU A 1 88 ? -0.823 -9.164 -19.562 1 87.06 88 GLU A O 1
ATOM 683 N N . HIS A 1 89 ? 0.534 -9.539 -17.844 1 89 89 HIS A N 1
ATOM 684 C CA . HIS A 1 89 ? 1.667 -8.93 -18.547 1 89 89 HIS A CA 1
ATOM 685 C C . HIS A 1 89 ? 1.993 -9.688 -19.828 1 89 89 HIS A C 1
ATOM 687 O O . HIS A 1 89 ? 2.158 -9.078 -20.891 1 89 89 HIS A O 1
ATOM 693 N N . LEU A 1 90 ? 1.997 -10.961 -19.734 1 90.75 90 LEU A N 1
ATOM 694 C CA . LEU A 1 90 ? 2.291 -11.805 -20.891 1 90.75 90 LEU A CA 1
ATOM 695 C C . LEU A 1 90 ? 1.202 -11.672 -21.953 1 90.75 90 LEU A C 1
ATOM 697 O O . LEU A 1 90 ? 1.495 -11.641 -23.141 1 90.75 90 LEU A O 1
ATOM 701 N N . LYS A 1 91 ? 0.011 -11.578 -21.469 1 89 91 LYS A N 1
ATOM 702 C CA . LYS A 1 91 ? -1.114 -11.445 -22.391 1 89 91 LYS A CA 1
ATOM 703 C C . LYS A 1 91 ? -1.046 -10.125 -23.156 1 89 91 LYS A C 1
ATOM 705 O O . LYS A 1 91 ? -1.346 -10.078 -24.344 1 89 91 LYS A O 1
ATOM 710 N N . ARG A 1 92 ? -0.67 -9.125 -22.484 1 87 92 ARG A N 1
ATOM 711 C CA . ARG A 1 92 ? -0.537 -7.824 -23.141 1 87 92 ARG A CA 1
ATOM 712 C C . ARG A 1 92 ? 0.589 -7.836 -24.172 1 87 92 ARG A C 1
ATOM 714 O O . ARG A 1 92 ? 0.482 -7.203 -25.219 1 87 92 ARG A O 1
ATOM 721 N N . MET A 1 93 ? 1.564 -8.602 -23.938 1 89.31 93 MET A N 1
ATOM 722 C CA . MET A 1 93 ? 2.703 -8.711 -24.844 1 89.31 93 MET A CA 1
ATOM 723 C C . MET A 1 93 ? 2.391 -9.656 -26 1 89.31 93 MET A C 1
ATOM 725 O O . MET A 1 93 ? 3.018 -9.57 -27.047 1 89.31 93 MET A O 1
ATOM 729 N N . ASN A 1 94 ? 1.452 -10.5 -25.656 1 87.5 94 ASN A N 1
ATOM 730 C CA . ASN A 1 94 ? 1.056 -11.508 -26.641 1 87.5 94 ASN A CA 1
ATOM 731 C C . ASN A 1 94 ? -0.461 -11.555 -26.797 1 87.5 94 ASN A C 1
ATOM 733 O O . ASN A 1 94 ? -1.094 -12.555 -26.453 1 87.5 94 ASN A O 1
ATOM 737 N N . PRO A 1 95 ? -1.062 -10.547 -27.422 1 85.94 95 PRO A N 1
ATOM 738 C CA . PRO A 1 95 ? -2.521 -10.422 -27.484 1 85.94 95 PRO A CA 1
ATOM 739 C C . PRO A 1 95 ? -3.17 -11.523 -28.328 1 85.94 95 PRO A C 1
ATOM 741 O O . PRO A 1 95 ? -4.344 -11.852 -28.125 1 85.94 95 PRO A O 1
ATOM 744 N N . ASN A 1 96 ? -2.545 -12.062 -29.141 1 86.94 96 ASN A N 1
ATOM 745 C CA . ASN A 1 96 ? -3.131 -13.031 -30.078 1 86.94 96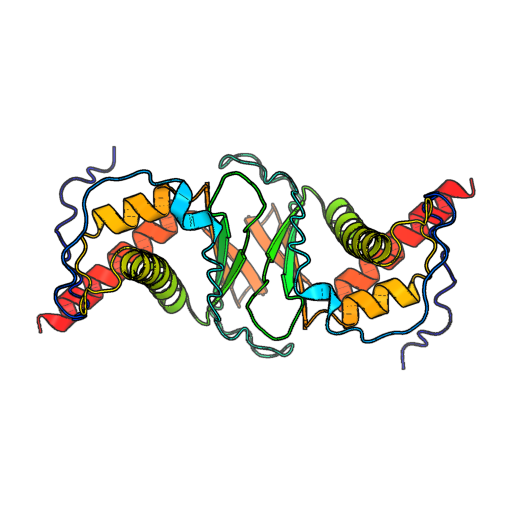 ASN A CA 1
ATOM 746 C C . ASN A 1 96 ? -2.957 -14.461 -29.578 1 86.94 96 ASN A C 1
ATOM 748 O O . ASN A 1 96 ? -3.35 -15.414 -30.25 1 86.94 96 ASN A O 1
ATOM 752 N N . SER A 1 97 ? -2.35 -14.602 -28.5 1 84.12 97 SER A N 1
ATOM 753 C CA . SER A 1 97 ? -2.15 -15.938 -27.953 1 84.12 97 SER A CA 1
ATOM 754 C C . SER A 1 97 ? -3.291 -16.328 -27.016 1 84.12 97 SER A C 1
ATOM 756 O O . SER A 1 97 ? -3.52 -15.672 -26 1 84.12 97 SER A O 1
ATOM 758 N N . PRO A 1 98 ? -4.121 -17.375 -27.391 1 80.88 98 PRO A N 1
ATOM 759 C CA . PRO A 1 98 ? -5.242 -17.797 -26.547 1 80.88 98 PRO A CA 1
ATOM 760 C C . PRO A 1 98 ? -4.781 -18.391 -25.219 1 80.88 98 PRO A C 1
ATOM 762 O O . PRO A 1 98 ? -5.535 -18.391 -24.25 1 80.88 98 PRO A O 1
ATOM 765 N N . SER A 1 99 ? -3.564 -19.047 -25.219 1 83.56 99 SER A N 1
ATOM 766 C CA . SER A 1 99 ? -3.014 -19.656 -24 1 83.56 99 SER A CA 1
ATOM 767 C C . SER A 1 99 ? -1.586 -19.172 -23.75 1 83.56 99 SER A C 1
ATOM 769 O O . SER A 1 99 ? -0.831 -18.938 -24.688 1 83.56 99 SER A O 1
ATOM 771 N N . ILE A 1 100 ? -1.296 -18.906 -22.516 1 82.12 100 ILE A N 1
ATOM 772 C CA . ILE A 1 100 ? 0.037 -18.453 -22.125 1 82.12 100 ILE A CA 1
ATOM 773 C C . ILE A 1 100 ? 0.744 -19.562 -21.344 1 82.12 100 ILE A C 1
ATOM 775 O O . ILE A 1 100 ? 0.162 -20.141 -20.422 1 82.12 100 ILE A O 1
ATOM 779 N N . THR A 1 101 ? 1.922 -20 -21.906 1 84.31 101 THR A N 1
ATOM 780 C CA . THR A 1 101 ? 2.787 -20.938 -21.203 1 84.31 101 THR A CA 1
ATOM 781 C C . THR A 1 101 ? 4.121 -20.297 -20.859 1 84.31 101 THR A C 1
ATOM 783 O O . THR A 1 101 ? 4.688 -19.547 -21.656 1 84.31 101 THR A O 1
ATOM 786 N N . TYR A 1 102 ? 4.465 -20.484 -19.594 1 88.44 102 TYR A N 1
ATOM 787 C CA . TYR A 1 102 ? 5.727 -19.906 -19.141 1 88.44 102 TYR A CA 1
ATOM 788 C C . TYR A 1 102 ? 6.391 -20.781 -18.094 1 88.44 102 TYR A C 1
ATOM 790 O O . TYR A 1 102 ? 5.719 -21.562 -17.422 1 88.44 102 TYR A O 1
ATOM 798 N N . ASP A 1 103 ? 7.719 -20.609 -18.016 1 90.88 103 ASP A N 1
ATOM 799 C CA . ASP A 1 103 ? 8.477 -21.25 -16.953 1 90.88 103 ASP A CA 1
ATOM 800 C C . ASP A 1 103 ? 8.438 -20.438 -15.664 1 90.88 103 ASP A C 1
ATOM 802 O O . ASP A 1 103 ? 8.445 -19.203 -15.703 1 90.88 103 ASP A O 1
ATOM 806 N N . ILE A 1 104 ? 8.539 -21.219 -14.539 1 92.81 104 ILE A N 1
ATOM 807 C CA . ILE A 1 104 ? 8.508 -20.562 -13.234 1 92.81 104 ILE A CA 1
ATOM 808 C C . ILE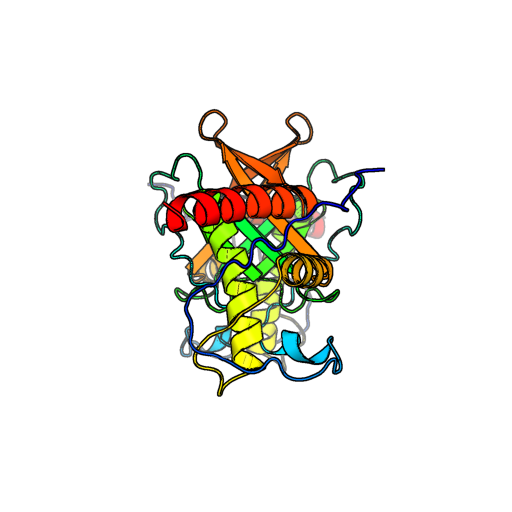 A 1 104 ? 9.68 -19.594 -13.117 1 92.81 104 ILE A C 1
ATOM 810 O O . ILE A 1 104 ? 9.57 -18.547 -12.469 1 92.81 104 ILE A O 1
ATOM 814 N N . SER A 1 105 ? 10.781 -19.922 -13.836 1 94.06 105 SER A N 1
ATOM 815 C CA . SER A 1 105 ? 11.953 -19.062 -13.797 1 94.06 105 SER A CA 1
ATOM 816 C C . SER A 1 105 ? 11.648 -17.703 -14.422 1 94.06 105 SER A C 1
ATOM 818 O O . SER A 1 105 ? 12.195 -16.672 -13.992 1 94.06 105 SER A O 1
ATOM 820 N N . GLN A 1 106 ? 10.773 -17.719 -15.406 1 93.75 106 GLN A N 1
ATOM 821 C CA . GLN A 1 106 ? 10.383 -16.469 -16.047 1 93.75 106 GLN A CA 1
ATOM 822 C C . GLN A 1 106 ? 9.539 -15.609 -15.102 1 93.75 106 GLN A C 1
ATOM 824 O O . GLN A 1 106 ? 9.695 -14.383 -15.062 1 93.75 106 GLN A O 1
ATOM 829 N N . LEU A 1 107 ? 8.688 -16.266 -14.383 1 94.69 107 LEU A N 1
ATOM 830 C CA . LEU A 1 107 ? 7.898 -15.578 -13.375 1 94.69 107 LEU A CA 1
ATOM 831 C C . LEU A 1 107 ? 8.797 -14.953 -12.312 1 94.69 107 LEU A C 1
ATOM 833 O O . LEU A 1 107 ? 8.617 -13.789 -11.938 1 94.69 107 LEU A O 1
ATOM 837 N N . PHE A 1 108 ? 9.789 -15.641 -11.867 1 95.81 108 PHE A N 1
ATOM 838 C CA . PHE A 1 108 ? 10.711 -15.141 -10.852 1 95.81 108 PHE A CA 1
ATOM 839 C C . PHE A 1 108 ? 11.531 -13.977 -11.391 1 95.81 108 PHE A C 1
ATOM 841 O O . PHE A 1 108 ? 11.805 -13.016 -10.672 1 95.81 108 PHE A O 1
ATOM 848 N N . ASP A 1 109 ? 11.898 -14.062 -12.68 1 95.38 109 ASP A N 1
ATOM 849 C CA . ASP A 1 109 ? 12.594 -12.945 -13.312 1 95.38 109 ASP A CA 1
ATOM 850 C C . ASP A 1 109 ? 11.719 -11.695 -13.344 1 95.38 109 ASP A C 1
ATOM 852 O O . ASP A 1 109 ? 12.203 -10.586 -13.102 1 95.38 109 ASP A O 1
ATOM 856 N N . PHE A 1 110 ? 10.484 -11.906 -13.68 1 93.75 110 PHE A N 1
ATOM 857 C CA . PHE A 1 110 ? 9.523 -10.805 -13.672 1 93.75 110 PHE A CA 1
ATOM 858 C C . PHE A 1 110 ? 9.453 -10.156 -12.297 1 93.75 110 PHE A C 1
ATOM 860 O O . PHE A 1 110 ? 9.516 -8.93 -12.18 1 93.75 110 PHE A O 1
ATOM 867 N N . ILE A 1 111 ? 9.312 -11 -11.266 1 96.69 111 ILE A N 1
ATOM 868 C CA . ILE A 1 111 ? 9.219 -10.516 -9.891 1 96.69 111 ILE A CA 1
ATOM 869 C C . ILE A 1 111 ? 10.5 -9.773 -9.523 1 96.69 111 ILE A C 1
ATOM 871 O O . ILE A 1 111 ? 10.445 -8.695 -8.922 1 96.69 111 ILE A O 1
ATOM 875 N N . ASP A 1 112 ? 11.625 -10.273 -9.977 1 96.56 112 ASP A N 1
ATOM 876 C CA . ASP A 1 112 ? 12.914 -9.664 -9.648 1 96.56 112 ASP A CA 1
ATOM 877 C C . ASP A 1 112 ? 13.07 -8.312 -10.328 1 96.56 112 ASP A C 1
ATOM 879 O O . ASP A 1 112 ? 13.773 -7.434 -9.828 1 96.56 112 ASP A O 1
ATOM 883 N N . ASP A 1 113 ? 12.422 -8.195 -11.406 1 95.44 113 ASP A N 1
ATOM 884 C CA . ASP A 1 113 ? 12.555 -6.957 -12.18 1 95.44 113 ASP A CA 1
ATOM 885 C C . ASP A 1 113 ? 11.703 -5.84 -11.57 1 95.44 113 ASP A C 1
ATOM 887 O O . ASP A 1 113 ? 11.883 -4.668 -11.914 1 95.44 113 ASP A O 1
ATOM 891 N N . LEU A 1 114 ? 10.719 -6.242 -10.836 1 94.5 114 LEU A N 1
ATOM 892 C CA . LEU A 1 114 ? 10.016 -5.203 -10.094 1 94.5 114 LEU A CA 1
ATOM 893 C C . LEU A 1 114 ? 10.969 -4.469 -9.156 1 94.5 114 LEU A C 1
ATOM 895 O O . LEU A 1 114 ? 11.836 -5.086 -8.539 1 94.5 114 LEU A O 1
ATOM 899 N N . ALA A 1 115 ? 10.867 -3.139 -9.094 1 95 115 ALA A N 1
ATOM 900 C CA . ALA A 1 115 ? 11.719 -2.381 -8.18 1 95 115 ALA A CA 1
ATOM 901 C C . ALA A 1 115 ? 11.5 -2.826 -6.73 1 95 115 ALA A C 1
ATOM 903 O O . ALA A 1 115 ? 12.461 -2.922 -5.957 1 95 115 ALA A O 1
ATOM 904 N N . ASP A 1 116 ? 10.242 -3.066 -6.359 1 94.62 116 ASP A N 1
ATOM 905 C CA . ASP A 1 116 ? 9.93 -3.58 -5.031 1 94.62 116 ASP A CA 1
ATOM 906 C C . ASP A 1 116 ? 8.641 -4.398 -5.043 1 94.62 116 ASP A C 1
ATOM 908 O O . ASP A 1 116 ? 7.703 -4.078 -5.781 1 94.62 116 ASP A O 1
ATOM 912 N N . LEU A 1 117 ? 8.633 -5.422 -4.309 1 97.12 117 LEU A N 1
ATOM 913 C CA . LEU A 1 117 ? 7.477 -6.285 -4.098 1 97.12 117 LEU A CA 1
ATOM 914 C C . LEU A 1 117 ? 7.484 -6.863 -2.686 1 97.12 117 LEU A C 1
ATOM 916 O O . LEU A 1 117 ? 8.422 -7.57 -2.303 1 97.12 117 LEU A O 1
ATOM 920 N N . SER A 1 118 ? 6.551 -6.492 -1.876 1 97.44 118 SER A N 1
ATOM 921 C CA . SER A 1 118 ? 6.418 -7.012 -0.52 1 97.44 118 SER A CA 1
ATOM 922 C C . SER A 1 118 ? 4.957 -7.25 -0.162 1 97.44 118 SER A C 1
ATOM 924 O O . SER A 1 118 ? 4.055 -6.836 -0.895 1 97.44 118 SER A O 1
ATOM 926 N N . CYS A 1 119 ? 4.742 -8.031 0.838 1 97.56 119 CYS A N 1
ATOM 927 C CA . CYS A 1 119 ? 3.373 -8.211 1.302 1 97.56 119 CYS A CA 1
ATOM 928 C C . CYS A 1 119 ? 3.297 -8.141 2.822 1 97.56 119 CYS A C 1
ATOM 930 O O . CYS A 1 119 ? 4.301 -8.336 3.508 1 97.56 119 CYS A O 1
ATOM 932 N N . LEU A 1 120 ? 2.207 -7.723 3.352 1 97.75 120 LEU A N 1
ATOM 933 C CA . LEU A 1 120 ? 1.874 -7.625 4.77 1 97.75 120 LEU A CA 1
ATOM 934 C C . LEU A 1 120 ? 0.752 -8.594 5.133 1 97.75 120 LEU A C 1
ATOM 936 O O . LEU A 1 120 ? -0.372 -8.453 4.645 1 97.75 120 LEU A O 1
ATOM 940 N N . VAL A 1 121 ? 1.021 -9.516 6.008 1 98.06 121 VAL A N 1
ATOM 941 C CA . VAL A 1 121 ? 0.042 -10.531 6.379 1 98.06 121 VAL A CA 1
ATOM 942 C C . VAL A 1 121 ? -0.546 -10.203 7.75 1 98.06 121 VAL A C 1
ATOM 944 O O . VAL A 1 121 ? 0.191 -10.023 8.727 1 98.06 121 VAL A O 1
ATOM 947 N N . TYR A 1 122 ? -1.87 -10.203 7.777 1 96.81 122 TYR A N 1
ATOM 948 C CA . TYR A 1 122 ? -2.568 -9.875 9.016 1 96.81 122 TYR A CA 1
ATOM 949 C C . TYR A 1 122 ? -2.49 -11.031 10.008 1 96.81 122 TYR A C 1
ATOM 951 O O . TYR A 1 122 ? -2.77 -12.18 9.648 1 96.81 122 TYR A O 1
ATOM 959 N N . ARG A 1 123 ? -2.1 -10.688 11.164 1 95.5 123 ARG A N 1
ATOM 960 C CA . ARG A 1 123 ? -2.127 -11.609 12.297 1 95.5 123 ARG A CA 1
ATOM 961 C C . ARG A 1 123 ? -3.246 -11.242 13.266 1 95.5 123 ARG A C 1
ATOM 963 O O . ARG A 1 123 ? -3.158 -10.242 13.977 1 95.5 123 ARG A O 1
ATOM 970 N N . ALA A 1 124 ? -4.164 -12.094 13.414 1 93.06 124 ALA A N 1
ATOM 971 C CA . ALA A 1 124 ? -5.355 -11.828 14.219 1 93.06 124 ALA A CA 1
ATOM 972 C C . ALA A 1 124 ? -5.016 -11.812 15.711 1 93.06 124 ALA A C 1
ATOM 974 O O . ALA A 1 124 ? -5.66 -11.102 16.484 1 93.06 124 ALA A O 1
ATOM 975 N N . ASP A 1 125 ? -4.125 -12.555 16.125 1 92.81 125 ASP A N 1
ATOM 976 C CA . ASP A 1 125 ? -3.773 -12.664 17.547 1 92.81 125 ASP A CA 1
ATOM 977 C C . ASP A 1 125 ? -3.242 -11.344 18.078 1 92.81 125 ASP A C 1
ATOM 979 O O . ASP A 1 125 ? -3.521 -10.969 19.219 1 92.81 125 ASP A O 1
ATOM 983 N N . THR A 1 126 ? -2.518 -10.602 17.219 1 93.69 126 THR A N 1
ATOM 984 C CA . THR A 1 126 ? -1.915 -9.352 17.672 1 93.69 126 THR A CA 1
ATOM 985 C C . THR A 1 126 ? -2.572 -8.156 16.984 1 93.69 126 THR A C 1
ATOM 987 O O . THR A 1 126 ? -2.303 -7.012 17.344 1 93.69 126 THR A O 1
ATOM 990 N N . GLN A 1 127 ? -3.43 -8.445 15.93 1 94 127 GLN A N 1
ATOM 991 C CA . GLN A 1 127 ? -4.086 -7.402 15.148 1 94 127 GLN A CA 1
ATOM 992 C C . GLN A 1 127 ? -3.064 -6.477 14.492 1 94 127 GLN A C 1
ATOM 994 O O . GLN A 1 127 ? -3.197 -5.254 14.547 1 94 127 GLN A O 1
ATOM 999 N N . THR A 1 128 ? -1.998 -7.121 13.977 1 96.75 128 THR A N 1
ATOM 1000 C CA . THR A 1 128 ? -0.921 -6.43 13.281 1 96.75 128 THR A CA 1
ATOM 1001 C C . THR A 1 128 ? -0.603 -7.121 11.961 1 96.75 128 THR A C 1
ATOM 1003 O O . THR A 1 128 ? -1.137 -8.195 11.672 1 96.75 128 THR A O 1
ATOM 1006 N N . TYR A 1 129 ? 0.189 -6.457 11.211 1 97.19 129 TYR A N 1
ATOM 1007 C CA . TYR A 1 129 ? 0.609 -7.02 9.938 1 97.19 129 TYR A CA 1
ATOM 1008 C C . TYR A 1 129 ? 2.082 -7.406 9.969 1 97.19 129 TYR A C 1
ATOM 1010 O O . TYR A 1 129 ? 2.938 -6.594 10.32 1 97.19 129 TYR A O 1
ATOM 1018 N N . GLN A 1 130 ? 2.359 -8.633 9.609 1 97.44 130 GLN A N 1
ATOM 1019 C CA . GLN A 1 130 ? 3.725 -9.133 9.461 1 97.44 130 GLN A CA 1
ATOM 1020 C C . GLN A 1 130 ? 4.242 -8.898 8.047 1 97.44 130 GLN A C 1
ATOM 1022 O O . GLN A 1 130 ? 3.627 -9.344 7.07 1 97.44 130 GLN A O 1
ATOM 1027 N N . PRO A 1 131 ? 5.395 -8.164 7.926 1 97.44 131 PRO A N 1
ATOM 1028 C CA . PRO A 1 131 ? 5.922 -7.914 6.586 1 97.44 131 PRO A CA 1
ATOM 1029 C C . PRO A 1 131 ? 6.746 -9.086 6.047 1 97.44 131 PRO A C 1
ATOM 1031 O O . PRO A 1 131 ? 7.469 -9.734 6.805 1 97.44 131 PRO A O 1
ATOM 1034 N N . TYR A 1 132 ? 6.637 -9.352 4.734 1 97.56 132 TYR A N 1
ATOM 1035 C CA . TYR A 1 132 ? 7.445 -10.328 4.02 1 97.56 132 TYR A CA 1
ATOM 1036 C C . TYR A 1 132 ? 7.984 -9.75 2.719 1 97.56 132 TYR A C 1
ATOM 1038 O O . TYR A 1 132 ? 7.289 -9 2.031 1 97.56 132 TYR A O 1
ATOM 1046 N N . ASN A 1 133 ? 9.164 -10.078 2.465 1 96.69 133 ASN A N 1
ATOM 1047 C CA . ASN A 1 133 ? 9.875 -9.508 1.324 1 96.69 133 ASN A CA 1
ATOM 1048 C C . ASN A 1 133 ? 9.672 -10.344 0.064 1 96.69 133 ASN A C 1
ATOM 1050 O O . ASN A 1 133 ? 8.922 -11.328 0.077 1 96.69 133 ASN A O 1
ATOM 1054 N N . LYS A 1 134 ? 10.344 -9.945 -0.943 1 96.81 134 LYS A N 1
ATOM 1055 C CA . LYS A 1 134 ? 10.234 -10.547 -2.271 1 96.81 134 LYS A CA 1
ATOM 1056 C C . LYS A 1 134 ? 10.633 -12.016 -2.246 1 96.81 134 LYS A C 1
ATOM 1058 O O . LYS A 1 134 ? 9.992 -12.852 -2.887 1 96.81 134 LYS A O 1
ATOM 1063 N N . ASP A 1 135 ? 11.633 -12.406 -1.56 1 97.06 135 ASP A N 1
ATOM 1064 C CA . ASP A 1 135 ? 12.117 -13.781 -1.506 1 97.06 135 ASP A CA 1
ATOM 1065 C C . ASP A 1 135 ? 11.07 -14.711 -0.899 1 97.06 135 ASP A C 1
ATOM 1067 O O . ASP A 1 135 ? 10.867 -15.828 -1.386 1 97.06 135 ASP A O 1
ATOM 1071 N N . TRP A 1 136 ? 10.5 -14.227 0.144 1 98.19 136 TRP A N 1
ATOM 1072 C CA . TRP A 1 136 ? 9.445 -15.016 0.774 1 98.19 136 TRP A CA 1
ATOM 1073 C C . TRP A 1 136 ? 8.289 -15.25 -0.192 1 98.19 136 TRP A C 1
ATOM 1075 O O . TRP A 1 136 ? 7.75 -16.359 -0.265 1 98.19 136 TRP A O 1
ATOM 1085 N N . ILE A 1 137 ? 7.957 -14.258 -0.948 1 98 137 ILE A N 1
ATOM 1086 C CA . ILE A 1 137 ? 6.863 -14.336 -1.909 1 98 137 ILE A CA 1
ATOM 1087 C C . ILE A 1 137 ? 7.199 -15.367 -2.986 1 98 137 ILE A C 1
ATOM 1089 O O . ILE A 1 137 ? 6.359 -16.203 -3.336 1 98 137 ILE A O 1
ATOM 1093 N N . LYS A 1 138 ? 8.367 -15.328 -3.473 1 97.69 138 LYS A N 1
ATOM 1094 C CA . LYS A 1 138 ? 8.805 -16.297 -4.48 1 97.69 138 LYS A CA 1
ATOM 1095 C C . LYS A 1 138 ? 8.727 -17.719 -3.951 1 97.69 138 LYS A C 1
ATOM 1097 O O . LYS A 1 138 ? 8.266 -18.625 -4.652 1 97.69 138 LYS A O 1
ATOM 1102 N N . GLU A 1 139 ? 9.148 -17.859 -2.756 1 97.5 139 GLU A N 1
ATOM 1103 C CA . GLU A 1 139 ? 9.094 -19.188 -2.146 1 97.5 139 GLU A CA 1
ATOM 1104 C C . GLU A 1 139 ? 7.656 -19.672 -2.012 1 97.5 139 GLU A C 1
ATOM 1106 O O . GLU A 1 139 ? 7.352 -20.828 -2.334 1 97.5 139 GLU A O 1
ATOM 1111 N N . LYS A 1 140 ? 6.781 -18.859 -1.553 1 98.06 140 LYS A N 1
ATOM 1112 C CA . LYS A 1 140 ? 5.379 -19.219 -1.384 1 98.06 140 LYS A CA 1
ATOM 1113 C C . LYS A 1 140 ? 4.727 -19.547 -2.727 1 98.06 140 LYS A C 1
ATOM 1115 O O . LYS A 1 140 ? 3.916 -20.469 -2.824 1 98.06 140 LYS A O 1
ATOM 1120 N N . ILE A 1 141 ? 5.105 -18.781 -3.705 1 97.12 141 ILE A N 1
ATOM 1121 C CA . ILE A 1 141 ? 4.582 -19.031 -5.043 1 97.12 141 ILE A CA 1
ATOM 1122 C C . ILE A 1 141 ? 5.07 -20.391 -5.543 1 97.12 141 ILE A C 1
ATOM 1124 O O . ILE A 1 141 ? 4.309 -21.156 -6.141 1 97.12 141 ILE A O 1
ATOM 1128 N N . TYR A 1 142 ? 6.316 -20.719 -5.285 1 95.25 142 TYR A N 1
ATOM 1129 C CA . TYR A 1 142 ? 6.867 -22.016 -5.688 1 95.25 142 TYR A CA 1
ATOM 1130 C C . TYR A 1 142 ? 6.078 -23.156 -5.066 1 95.25 142 TYR A C 1
ATOM 1132 O O . TYR A 1 142 ? 5.699 -24.109 -5.758 1 95.25 142 TYR A O 1
ATOM 1140 N N . VAL A 1 143 ? 5.859 -23.062 -3.775 1 95.69 143 VAL A N 1
ATOM 1141 C CA . VAL A 1 143 ? 5.113 -24.094 -3.061 1 95.69 143 VAL A CA 1
ATOM 1142 C C . VAL A 1 143 ? 3.705 -24.219 -3.637 1 95.69 143 VAL A C 1
ATOM 1144 O O . VAL A 1 143 ? 3.207 -25.312 -3.863 1 95.69 143 VAL A O 1
ATOM 1147 N N . LEU A 1 144 ? 3.078 -23.094 -3.867 1 93.75 144 LEU A N 1
ATOM 1148 C CA . LEU A 1 144 ? 1.724 -23.047 -4.406 1 93.75 144 LEU A CA 1
ATOM 1149 C C . LEU A 1 144 ? 1.658 -23.734 -5.77 1 93.75 144 LEU A C 1
ATOM 1151 O O . LEU A 1 144 ? 0.8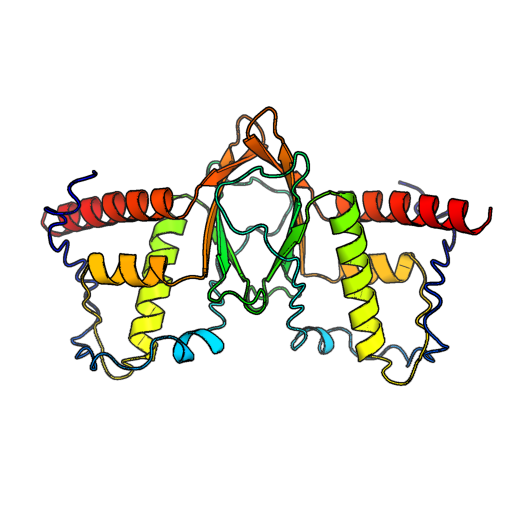 -24.594 -5.996 1 93.75 144 LEU A O 1
ATOM 1155 N N . LEU A 1 145 ? 2.525 -23.328 -6.66 1 92.06 145 LEU A N 1
ATOM 1156 C CA . LEU A 1 145 ? 2.523 -23.875 -8.016 1 92.06 145 LEU A CA 1
ATOM 1157 C C . LEU A 1 145 ? 2.869 -25.359 -8.016 1 92.06 145 LEU A C 1
ATOM 1159 O O . LEU A 1 145 ? 2.311 -26.125 -8.797 1 92.06 145 LEU A O 1
ATOM 1163 N N . ARG A 1 146 ? 3.758 -25.781 -7.168 1 90.25 146 ARG A N 1
ATOM 1164 C CA . ARG A 1 146 ? 4.102 -27.203 -7.047 1 90.25 146 ARG A CA 1
ATOM 1165 C C . ARG A 1 146 ? 2.895 -28.016 -6.598 1 90.25 146 ARG A C 1
ATOM 1167 O O . ARG A 1 146 ? 2.623 -29.078 -7.145 1 90.25 146 ARG A O 1
ATOM 1174 N N . ARG A 1 147 ? 2.182 -27.516 -5.645 1 90.38 147 ARG A N 1
ATOM 1175 C CA . ARG A 1 147 ? 0.984 -28.203 -5.156 1 90.38 147 ARG A CA 1
ATOM 1176 C C . ARG A 1 147 ? -0.074 -28.297 -6.25 1 90.38 147 ARG A C 1
ATOM 1178 O O . ARG A 1 147 ? -0.731 -29.328 -6.395 1 90.38 147 ARG A O 1
ATOM 1185 N N . GLN A 1 148 ? -0.253 -27.266 -7 1 84.69 148 GLN A N 1
ATOM 1186 C CA . GLN A 1 148 ? -1.225 -27.25 -8.086 1 84.69 148 GLN A CA 1
ATOM 1187 C C . GLN A 1 148 ? -0.846 -28.234 -9.18 1 84.69 148 GLN A C 1
ATOM 1189 O O . GLN A 1 148 ? -1.718 -28.875 -9.773 1 84.69 148 GLN A O 1
ATOM 1194 N N . ALA A 1 149 ? 0.408 -28.344 -9.523 1 82.19 149 ALA A N 1
ATOM 1195 C CA . ALA A 1 149 ? 0.883 -29.297 -10.531 1 82.19 149 ALA A CA 1
ATOM 1196 C C . ALA A 1 149 ? 0.654 -30.734 -10.086 1 82.19 149 ALA A C 1
ATOM 1198 O O . ALA A 1 149 ? 0.285 -31.594 -10.891 1 82.19 149 ALA A O 1
ATOM 1199 N N . GLN A 1 150 ? 0.844 -30.922 -8.867 1 84.44 150 GLN A N 1
ATOM 1200 C CA . GLN A 1 150 ? 0.647 -32.25 -8.312 1 84.44 150 GLN A CA 1
ATOM 1201 C C . GLN A 1 150 ? -0.829 -32.656 -8.32 1 84.44 150 GLN A C 1
ATOM 1203 O O . GLN A 1 150 ? -1.17 -33.812 -8.562 1 84.44 150 GLN A O 1
ATOM 1208 N N . GLN A 1 151 ? -1.667 -31.703 -8.086 1 77.81 151 GLN A N 1
ATOM 1209 C CA . GLN A 1 151 ? -3.102 -31.969 -8.062 1 77.81 151 GLN A CA 1
ATOM 1210 C C . GLN A 1 151 ? -3.643 -32.156 -9.477 1 77.81 151 GLN A C 1
ATOM 1212 O O . GLN A 1 151 ? -4.582 -32.938 -9.68 1 77.81 151 GLN A O 1
ATOM 1217 N N . ALA A 1 152 ? -3.162 -31.5 -10.414 1 70.19 152 ALA A N 1
ATOM 1218 C CA . ALA A 1 152 ? -3.607 -31.625 -11.805 1 70.19 152 ALA A CA 1
ATOM 1219 C C . ALA A 1 152 ? -3.16 -32.938 -12.398 1 70.19 152 ALA A C 1
ATOM 1221 O O . ALA A 1 152 ? -3.836 -33.5 -13.273 1 70.19 152 ALA A O 1
ATOM 1222 N N . SER A 1 153 ? -2.035 -33.438 -12.023 1 66.19 153 SER A N 1
ATOM 1223 C CA . SER A 1 153 ? -1.544 -34.688 -12.531 1 66.19 153 SER A CA 1
ATOM 1224 C C . SER A 1 153 ? -2.264 -35.875 -11.867 1 66.19 153 SER A C 1
ATOM 1226 O O . SER A 1 153 ? -2.105 -37.031 -12.281 1 66.19 153 SER A O 1
ATOM 1228 N N . LYS A 1 154 ? -3.145 -35.625 -10.969 1 59.47 154 LYS A N 1
ATOM 1229 C CA . LYS A 1 154 ? -3.934 -36.719 -10.398 1 59.47 154 LYS A CA 1
ATOM 1230 C C . LYS A 1 154 ? -5.301 -36.812 -11.078 1 59.47 154 LYS A C 1
ATOM 1232 O O . LYS A 1 154 ? -5.832 -35.812 -11.562 1 59.47 154 LYS A O 1
ATOM 1237 N N . MET B 1 1 ? -21.969 11.656 21.547 1 19.11 1 MET B N 1
ATOM 1238 C CA . MET B 1 1 ? -22.281 12.766 20.656 1 19.11 1 MET B CA 1
ATOM 1239 C C . MET B 1 1 ? -21.141 13.789 20.641 1 19.11 1 MET B C 1
ATOM 1241 O O . MET B 1 1 ? -21 14.57 21.578 1 19.11 1 MET B O 1
ATOM 1245 N N . ILE B 1 2 ? -19.875 13.414 20.203 1 25.81 2 ILE B N 1
ATOM 1246 C CA . ILE B 1 2 ? -18.609 14.109 20.359 1 25.81 2 ILE B CA 1
ATOM 1247 C C . ILE B 1 2 ? -18.688 15.477 19.672 1 25.81 2 ILE B C 1
ATOM 1249 O O . ILE B 1 2 ? -19.094 15.578 18.516 1 25.81 2 ILE B O 1
ATOM 1253 N N . SER B 1 3 ? -19.031 16.516 20.516 1 22.31 3 SER B N 1
ATOM 1254 C CA . SER B 1 3 ? -19.219 17.891 20.078 1 22.31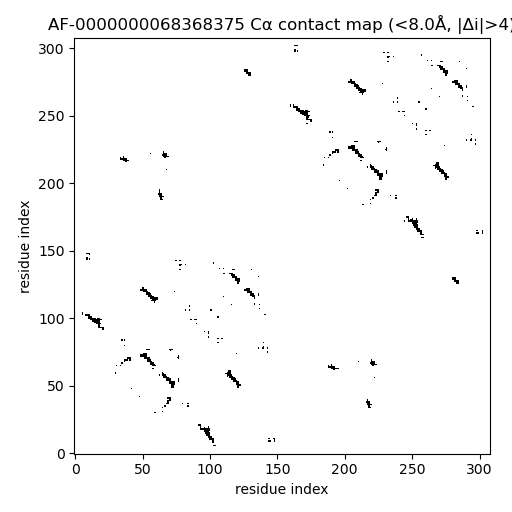 3 SER B CA 1
ATOM 1255 C C . SER B 1 3 ? -18.062 18.359 19.219 1 22.31 3 SER B C 1
ATOM 1257 O O . SER B 1 3 ? -16.922 18.422 19.688 1 22.31 3 SER B O 1
ATOM 1259 N N . THR B 1 4 ? -17.953 17.953 17.984 1 29.52 4 THR B N 1
ATOM 1260 C CA . THR B 1 4 ? -17.109 18.281 16.844 1 29.52 4 THR B CA 1
ATOM 1261 C C . THR B 1 4 ? -17 19.797 16.672 1 29.52 4 THR B C 1
ATOM 1263 O O . THR B 1 4 ? -16.516 20.281 15.633 1 29.52 4 THR B O 1
ATOM 1266 N N . ARG B 1 5 ? -17.766 20.562 17.547 1 31.19 5 ARG B N 1
ATOM 1267 C CA . ARG B 1 5 ? -17.953 21.984 17.281 1 31.19 5 ARG B CA 1
ATOM 1268 C C . ARG B 1 5 ? -16.625 22.734 17.281 1 31.19 5 ARG B C 1
ATOM 1270 O O . ARG B 1 5 ? -16.438 23.656 16.484 1 31.19 5 ARG B O 1
ATOM 1277 N N . GLY B 1 6 ? -15.891 22.609 18.422 1 27.53 6 GLY B N 1
ATOM 1278 C CA . GLY B 1 6 ? -14.883 23.641 18.625 1 27.53 6 GLY B CA 1
ATOM 1279 C C . GLY B 1 6 ? -13.688 23.484 17.703 1 27.53 6 GLY B C 1
ATOM 1280 O O . GLY B 1 6 ? -12.555 23.344 18.156 1 27.53 6 GLY B O 1
ATOM 1281 N N . LEU B 1 7 ? -13.789 22.766 16.594 1 34.75 7 LEU B N 1
ATOM 1282 C CA . LEU B 1 7 ? -12.633 22.656 15.695 1 34.75 7 LEU B CA 1
ATOM 1283 C C . LEU B 1 7 ? -12.133 24.047 15.297 1 34.75 7 LEU B C 1
ATOM 1285 O O . LEU B 1 7 ? -12.797 24.75 14.539 1 34.75 7 LEU B O 1
ATOM 1289 N N . GLY B 1 8 ? -11.609 24.844 16.25 1 28.8 8 GLY B N 1
ATOM 1290 C CA . GLY B 1 8 ? -10.938 26.094 15.961 1 28.8 8 GLY B CA 1
ATOM 1291 C C . GLY B 1 8 ? -10.172 26.094 14.656 1 28.8 8 GLY B C 1
ATOM 1292 O O . GLY B 1 8 ? -9.781 25.031 14.164 1 28.8 8 GLY B O 1
ATOM 1293 N N . ARG B 1 9 ? -10.484 27 13.688 1 36.94 9 ARG B N 1
ATOM 1294 C CA . ARG B 1 9 ? -9.836 27.312 12.422 1 36.94 9 ARG B CA 1
ATOM 1295 C C . ARG B 1 9 ? -8.312 27.297 12.57 1 36.94 9 ARG B C 1
ATOM 1297 O O . ARG B 1 9 ? -7.746 28.172 13.242 1 36.94 9 ARG B O 1
ATOM 1304 N N . VAL B 1 10 ? -7.754 26.328 12.945 1 37.5 10 VAL B N 1
ATOM 1305 C CA . VAL B 1 10 ? -6.301 26.328 12.805 1 37.5 10 VAL B CA 1
ATOM 1306 C C . VAL B 1 10 ? -5.922 26.672 11.367 1 37.5 10 VAL B C 1
ATOM 1308 O O . VAL B 1 10 ? -6.223 25.922 10.438 1 37.5 10 VAL B O 1
ATOM 1311 N N . ALA B 1 11 ? -6.098 28 11.047 1 36.03 11 ALA B N 1
ATOM 1312 C CA . ALA B 1 11 ? -5.68 28.469 9.734 1 36.03 11 ALA B CA 1
ATOM 1313 C C . ALA B 1 11 ? -4.246 28.047 9.43 1 36.03 11 ALA B C 1
ATOM 1315 O O . ALA B 1 11 ? -3.316 28.438 10.141 1 36.03 11 ALA B O 1
ATOM 1316 N N . CYS B 1 12 ? -4.008 26.844 9.234 1 38.03 12 CYS B N 1
ATOM 1317 C CA . CYS B 1 12 ? -2.672 26.484 8.773 1 38.03 12 CYS B CA 1
ATOM 1318 C C . CYS B 1 12 ? -2.264 27.297 7.562 1 38.03 12 CYS B C 1
ATOM 1320 O O . CYS B 1 12 ? -2.855 27.172 6.488 1 38.03 12 CYS B O 1
ATOM 1322 N N . VAL B 1 13 ? -2.053 28.641 7.832 1 36.53 13 VAL B N 1
ATOM 1323 C CA . VAL B 1 13 ? -1.554 29.5 6.754 1 36.53 13 VAL B CA 1
ATOM 1324 C C . VAL B 1 13 ? -0.295 28.875 6.148 1 36.53 13 VAL B C 1
ATOM 1326 O O . VAL B 1 13 ? 0.722 28.734 6.832 1 36.53 13 VAL B O 1
ATOM 1329 N N . THR B 1 14 ? -0.355 27.844 5.477 1 38.12 14 THR B N 1
ATOM 1330 C CA . THR B 1 14 ? 0.815 27.656 4.625 1 38.12 14 THR B CA 1
ATOM 1331 C C . THR B 1 14 ? 1.013 28.844 3.697 1 38.12 14 THR B C 1
ATOM 1333 O O . THR B 1 14 ? 0.079 29.281 3.016 1 38.12 14 THR B O 1
ATOM 1336 N N . THR B 1 15 ? 1.905 29.797 4.082 1 31.14 15 THR B N 1
ATOM 1337 C CA . THR B 1 15 ? 2.227 31.016 3.342 1 31.14 15 THR B CA 1
ATOM 1338 C C . THR B 1 15 ? 2.361 30.719 1.852 1 31.14 15 THR B C 1
ATOM 1340 O O . THR B 1 15 ? 3.473 30.547 1.343 1 31.14 15 THR B O 1
ATOM 1343 N N . HIS B 1 16 ? 1.803 29.734 1.218 1 32.25 16 HIS B N 1
ATOM 1344 C CA . HIS B 1 16 ? 1.91 29.922 -0.224 1 32.25 16 HIS B CA 1
ATOM 1345 C C . HIS B 1 16 ? 1.071 31.109 -0.682 1 32.25 16 HIS B C 1
ATOM 1347 O O . HIS B 1 16 ? 0.112 31.5 -0.009 1 32.25 16 HIS B O 1
ATOM 1353 N N . GLU B 1 17 ? 1.516 32.062 -1.709 1 28.91 17 GLU B N 1
ATOM 1354 C CA . GLU B 1 17 ? 0.807 33.156 -2.328 1 28.91 17 GLU B CA 1
ATOM 1355 C C . GLU B 1 17 ? -0.676 32.844 -2.504 1 28.91 17 GLU B C 1
ATOM 1357 O O . GLU B 1 17 ? -1.068 31.672 -2.514 1 28.91 17 GLU B O 1
ATOM 1362 N N . SER B 1 18 ? -1.547 33.938 -2.723 1 24.47 18 SER B N 1
ATOM 1363 C CA . SER B 1 18 ? -2.971 34.25 -2.688 1 24.47 18 SER B CA 1
ATOM 1364 C C . SER B 1 18 ? -3.754 33.375 -3.672 1 24.47 18 SER B C 1
ATOM 1366 O O . SER B 1 18 ? -3.773 33.656 -4.871 1 24.47 18 SER B O 1
ATOM 1368 N N . LEU B 1 19 ? -3.646 32.094 -3.732 1 28.92 19 LEU B N 1
ATOM 1369 C CA . LEU B 1 19 ? -4.379 31.453 -4.828 1 28.92 19 LEU B CA 1
ATOM 1370 C C . LEU B 1 19 ? -5.879 31.5 -4.574 1 28.92 19 LEU B C 1
ATOM 1372 O O . LEU B 1 19 ? -6.344 31.125 -3.496 1 28.92 19 LEU B O 1
ATOM 1376 N N . ARG B 1 20 ? -6.562 32.469 -5.184 1 25.03 20 ARG B N 1
ATOM 1377 C CA . ARG B 1 20 ? -8 32.688 -5.203 1 25.03 20 ARG B CA 1
ATOM 1378 C C . ARG B 1 20 ? -8.766 31.406 -5.48 1 25.03 20 ARG B C 1
ATOM 1380 O O . ARG B 1 20 ? -8.438 30.672 -6.418 1 25.03 20 ARG B O 1
ATOM 1387 N N . CYS B 1 21 ? -9.367 30.75 -4.508 1 28.73 21 CYS B N 1
ATOM 1388 C CA . CYS B 1 21 ? -10.125 29.5 -4.359 1 28.73 21 CYS B CA 1
ATOM 1389 C C . CYS B 1 21 ? -11.289 29.453 -5.344 1 28.73 21 CYS B C 1
ATOM 1391 O O . CYS B 1 21 ? -12.117 30.359 -5.379 1 28.73 21 CYS B O 1
ATOM 1393 N N . PRO B 1 22 ? -11.109 28.812 -6.551 1 28.27 22 PRO B N 1
ATOM 1394 C CA . PRO B 1 22 ? -12.289 28.797 -7.406 1 28.27 22 PRO B CA 1
ATOM 1395 C C . PRO B 1 22 ? -13.469 28.047 -6.773 1 28.27 22 PRO B C 1
ATOM 1397 O O . PRO B 1 22 ? -13.266 27.219 -5.883 1 28.27 22 PRO B O 1
ATOM 1400 N N . ALA B 1 23 ? -14.719 28.328 -7.078 1 26.39 23 ALA B N 1
ATOM 1401 C CA . ALA B 1 23 ? -16.094 27.969 -6.762 1 26.39 23 ALA B CA 1
ATOM 1402 C C . ALA B 1 23 ? -16.281 26.453 -6.773 1 26.39 23 ALA B C 1
ATOM 1404 O O . ALA B 1 23 ? -15.469 25.719 -7.363 1 26.39 23 ALA B O 1
ATOM 1405 N N . SER B 1 24 ? -17.312 25.75 -6.117 1 28.77 24 SER B N 1
ATOM 1406 C CA . SER B 1 24 ? -17.906 24.531 -5.574 1 28.77 24 SER B CA 1
ATOM 1407 C C . SER B 1 24 ? -18.047 23.453 -6.645 1 28.77 24 SER B C 1
ATOM 1409 O O . SER B 1 24 ? -18.891 22.562 -6.531 1 28.77 24 SER B O 1
ATOM 1411 N N . GLY B 1 25 ? -17.375 23.484 -7.766 1 26.59 25 GLY B N 1
ATOM 1412 C CA . GLY B 1 25 ? -17.875 22.531 -8.758 1 26.59 25 GLY B CA 1
ATOM 1413 C C . GLY B 1 25 ? -17.734 21.094 -8.328 1 26.59 25 GLY B C 1
ATOM 1414 O O . GLY B 1 25 ? -17.125 20.797 -7.301 1 26.59 25 GLY B O 1
ATOM 1415 N N . SER B 1 26 ? -17.984 20 -9.305 1 28.88 26 SER B N 1
ATOM 1416 C CA . SER B 1 26 ? -18.203 18.562 -9.312 1 28.88 26 SER B CA 1
ATOM 1417 C C . SER B 1 26 ? -16.969 17.812 -8.812 1 28.88 26 SER B C 1
ATOM 1419 O O . SER B 1 26 ? -15.891 17.938 -9.391 1 28.88 26 SER B O 1
ATOM 1421 N N . ARG B 1 27 ? -16.828 17.406 -7.574 1 32.34 27 ARG B N 1
ATOM 1422 C CA . ARG B 1 27 ? -15.883 16.75 -6.676 1 32.34 27 ARG B CA 1
ATOM 1423 C C . ARG B 1 27 ? -15.305 15.5 -7.309 1 32.34 27 ARG B C 1
ATOM 1425 O O . ARG B 1 27 ? -14.359 14.906 -6.785 1 32.34 27 ARG B O 1
ATOM 1432 N N . ARG B 1 28 ? -16.109 14.727 -8.133 1 35.78 28 ARG B N 1
ATOM 1433 C CA . ARG B 1 28 ? -15.688 13.398 -8.578 1 35.78 28 ARG B CA 1
ATOM 1434 C C . ARG B 1 28 ? -14.5 13.492 -9.531 1 35.78 28 ARG B C 1
ATOM 1436 O O . ARG B 1 28 ? -13.781 12.508 -9.734 1 35.78 28 ARG B O 1
ATOM 1443 N N . ALA B 1 29 ? -14.516 14.477 -10.5 1 36.28 29 ALA B N 1
ATOM 1444 C CA . ALA B 1 29 ? -13.656 14.43 -11.68 1 36.28 29 ALA B CA 1
ATOM 1445 C C . ALA B 1 29 ? -12.188 14.625 -11.305 1 36.28 29 ALA B C 1
ATOM 1447 O O . ALA B 1 29 ? -11.289 14.375 -12.109 1 36.28 29 ALA B O 1
ATOM 1448 N N . LEU B 1 30 ? -11.914 15.211 -10.258 1 38.06 30 LEU B N 1
ATOM 1449 C CA . LEU B 1 30 ? -10.555 15.711 -10.094 1 38.06 30 LEU B CA 1
ATOM 1450 C C . LEU B 1 30 ? -9.594 14.57 -9.797 1 38.06 30 LEU B C 1
ATOM 1452 O O . LEU B 1 30 ? -8.391 14.68 -10.062 1 38.06 30 LEU B O 1
ATOM 1456 N N . TRP B 1 31 ? -10.062 13.586 -9.141 1 42.59 31 TRP B N 1
ATOM 1457 C CA . TRP B 1 31 ? -9.062 12.656 -8.633 1 42.59 31 TRP B CA 1
ATOM 1458 C C . TRP B 1 31 ? -8.602 11.703 -9.734 1 42.59 31 TRP B C 1
ATOM 1460 O O . TRP B 1 31 ? -7.734 10.852 -9.508 1 42.59 31 TRP B O 1
ATOM 1470 N N . GLU B 1 32 ? -9.359 11.648 -10.797 1 42.38 32 GLU B N 1
ATOM 1471 C CA . GLU B 1 32 ? -9.008 10.609 -11.758 1 42.38 32 GLU B CA 1
ATOM 1472 C C . GLU B 1 32 ? -7.539 10.711 -12.164 1 42.38 32 GLU B C 1
ATOM 1474 O O . GLU B 1 32 ? -6.898 9.703 -12.453 1 42.38 32 GLU B O 1
ATOM 1479 N N . GLU B 1 33 ? -7.074 11.867 -12.445 1 41.91 33 GLU B N 1
ATOM 1480 C CA . GLU B 1 33 ? -5.742 11.906 -13.039 1 41.91 33 GLU B CA 1
ATOM 1481 C C . GLU B 1 33 ? -4.668 12.125 -11.977 1 41.91 33 GLU B C 1
ATOM 1483 O O . GLU B 1 33 ? -3.52 12.422 -12.297 1 41.91 33 GLU B O 1
ATOM 1488 N N . ALA B 1 34 ? -4.992 12.32 -10.789 1 41.78 34 ALA B N 1
ATOM 1489 C CA . ALA B 1 34 ? -3.895 12.711 -9.906 1 41.78 34 ALA B CA 1
ATOM 1490 C C . ALA B 1 34 ? -3.066 11.5 -9.484 1 41.78 34 ALA B C 1
ATOM 1492 O O . ALA B 1 34 ? -3.533 10.656 -8.719 1 41.78 34 ALA B O 1
ATOM 1493 N N . SER B 1 35 ? -2.258 10.977 -10.375 1 41.5 35 SER B N 1
ATOM 1494 C CA . SER B 1 35 ? -1.202 10.07 -9.93 1 41.5 35 SER B CA 1
ATOM 1495 C C . SER B 1 35 ? -0.424 10.656 -8.758 1 41.5 35 SER B C 1
ATOM 1497 O O . SER B 1 35 ? 0.352 11.602 -8.93 1 41.5 35 SER B O 1
ATOM 1499 N N . TRP B 1 36 ? -1.056 10.789 -7.691 1 46.25 36 TRP B N 1
ATOM 1500 C CA . TRP B 1 36 ? -0.368 11.289 -6.508 1 46.25 36 TRP B CA 1
ATOM 1501 C C . TRP B 1 36 ? 0.966 10.57 -6.309 1 46.25 36 TRP B C 1
ATOM 1503 O O . TRP B 1 36 ? 1 9.391 -5.957 1 46.25 36 TRP B O 1
ATOM 1513 N N . GLY B 1 37 ? 1.847 10.594 -7.262 1 42.47 37 GLY B N 1
ATOM 1514 C CA . GLY B 1 37 ? 3.18 10.078 -6.996 1 42.47 37 GLY B CA 1
ATOM 1515 C C . GLY B 1 37 ? 3.783 10.617 -5.715 1 42.47 37 GLY B C 1
ATOM 1516 O O . GLY B 1 37 ? 4.371 11.703 -5.711 1 42.47 37 GLY B O 1
ATOM 1517 N N . VAL B 1 38 ? 3.129 10.484 -4.605 1 41.16 38 VAL B N 1
ATOM 1518 C CA . VAL B 1 38 ? 3.814 10.836 -3.369 1 41.16 38 VAL B CA 1
ATOM 1519 C C . VAL B 1 38 ? 5.164 10.125 -3.301 1 41.16 38 VAL B C 1
ATOM 1521 O O . VAL B 1 38 ? 5.219 8.891 -3.232 1 41.16 38 VAL B O 1
ATOM 1524 N N . CYS B 1 39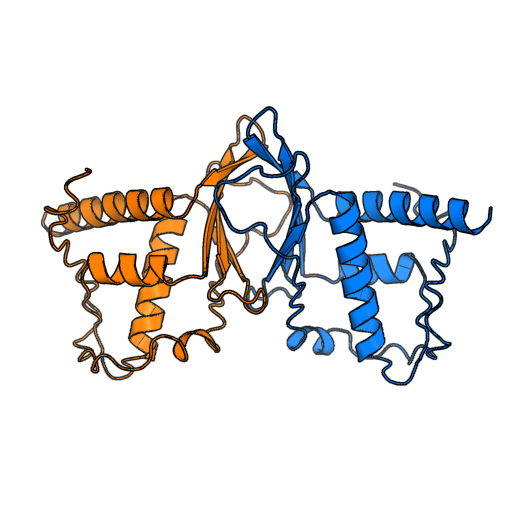 ? 6.176 10.594 -3.979 1 38.78 39 CYS B N 1
ATOM 1525 C CA . CYS B 1 39 ? 7.5 9.984 -3.961 1 38.78 39 CYS B CA 1
ATOM 1526 C C . CYS B 1 39 ? 8.062 9.945 -2.547 1 38.78 39 CYS B C 1
ATOM 1528 O O . CYS B 1 39 ? 8.594 10.953 -2.061 1 38.78 39 CYS B O 1
ATOM 1530 N N . ALA B 1 40 ? 7.383 9.547 -1.58 1 39.66 40 ALA B N 1
ATOM 1531 C CA . ALA B 1 40 ? 8.305 9.383 -0.457 1 39.66 40 ALA B CA 1
ATOM 1532 C C . ALA B 1 40 ? 9.328 8.297 -0.741 1 39.66 40 ALA B C 1
ATOM 1534 O O . ALA B 1 40 ? 9.016 7.285 -1.375 1 39.66 40 ALA B O 1
ATOM 1535 N N . SER B 1 41 ? 10.562 8.703 -1.004 1 34.72 41 SER B N 1
ATOM 1536 C CA . SER B 1 41 ? 11.742 7.863 -1.199 1 34.72 41 SER B CA 1
ATOM 1537 C C . SER B 1 41 ? 11.695 6.633 -0.297 1 34.72 41 SER B C 1
ATOM 1539 O O . SER B 1 41 ? 11.469 6.75 0.909 1 34.72 41 SER B O 1
ATOM 1541 N N . ARG B 1 42 ? 11.141 5.652 -0.822 1 37.56 42 ARG B N 1
ATOM 1542 C CA . ARG B 1 42 ? 11.203 4.402 -0.072 1 37.56 42 ARG B CA 1
ATOM 1543 C C . ARG B 1 42 ? 12.633 4.109 0.381 1 37.56 42 ARG B C 1
ATOM 1545 O O . ARG B 1 42 ? 13.578 4.25 -0.398 1 37.56 42 ARG B O 1
ATOM 1552 N N . PRO B 1 43 ? 12.852 3.998 1.646 1 36.19 43 PRO B N 1
ATOM 1553 C CA . PRO B 1 43 ? 14.172 3.469 1.979 1 36.19 43 PRO B CA 1
ATOM 1554 C C . PRO B 1 43 ? 14.5 2.18 1.229 1 36.19 43 PRO B C 1
ATOM 1556 O O . PRO B 1 43 ? 13.633 1.314 1.073 1 36.19 43 PRO B O 1
ATOM 1559 N N . SER B 1 44 ? 15.195 2.156 0.199 1 34.34 44 SER B N 1
ATOM 1560 C CA . SER B 1 44 ? 15.68 1.013 -0.569 1 34.34 44 SER B CA 1
ATOM 1561 C C . SER B 1 44 ? 15.703 -0.254 0.281 1 34.34 44 SER B C 1
ATOM 1563 O O . SER B 1 44 ? 15.148 -1.282 -0.114 1 34.34 44 SER B O 1
ATOM 1565 N N . ARG B 1 45 ? 17.031 -0.793 0.656 1 33.66 45 ARG B N 1
ATOM 1566 C CA . ARG B 1 45 ? 17.625 -2.053 1.091 1 33.66 45 ARG B CA 1
ATOM 1567 C C . ARG B 1 45 ? 16.953 -2.568 2.357 1 33.66 45 ARG B C 1
ATOM 1569 O O . ARG B 1 45 ? 16.531 -1.782 3.205 1 33.66 45 ARG B O 1
ATOM 1576 N N . ALA B 1 46 ? 16.875 -3.914 2.668 1 41.44 46 ALA B N 1
ATOM 1577 C CA . ALA B 1 46 ? 16.734 -4.734 3.867 1 41.44 46 ALA B CA 1
ATOM 1578 C C . ALA B 1 46 ? 17.141 -3.959 5.117 1 41.44 46 ALA B C 1
ATOM 1580 O O . ALA B 1 46 ? 17.328 -4.543 6.184 1 41.44 46 ALA B O 1
ATOM 1581 N N . GLU B 1 47 ? 17.719 -2.807 5.02 1 46.19 47 GLU B N 1
ATOM 1582 C CA . GLU B 1 47 ? 18.359 -2.154 6.16 1 46.19 47 GLU B CA 1
ATOM 1583 C C . GLU B 1 47 ? 17.328 -1.745 7.207 1 46.19 47 GLU B C 1
ATOM 1585 O O . GLU B 1 47 ? 16.125 -1.817 6.965 1 46.19 47 GLU B O 1
ATOM 1590 N N . ARG B 1 48 ? 17.625 -0.726 8.141 1 54.91 48 ARG B N 1
ATOM 1591 C CA . ARG B 1 48 ? 17.125 -0.268 9.438 1 54.91 48 ARG B CA 1
ATOM 1592 C C . ARG B 1 48 ? 15.805 0.488 9.273 1 54.91 48 ARG B C 1
ATOM 1594 O O . ARG B 1 48 ? 15.797 1.645 8.852 1 54.91 48 ARG B O 1
ATOM 1601 N N . VAL B 1 49 ? 14.844 -0.457 8.977 1 68.44 49 VAL B N 1
ATOM 1602 C CA . VAL B 1 49 ? 13.547 0.202 9.102 1 68.44 49 VAL B CA 1
ATOM 1603 C C . VAL B 1 49 ? 13.555 1.126 10.32 1 68.44 49 VAL B C 1
ATOM 1605 O O . VAL B 1 49 ? 13.906 0.706 11.422 1 68.44 49 VAL B O 1
ATOM 1608 N N . ALA B 1 50 ? 13.383 2.312 9.984 1 73.06 50 ALA B N 1
ATOM 1609 C CA . ALA B 1 50 ? 13.305 3.264 11.094 1 73.06 50 ALA B CA 1
ATOM 1610 C C . ALA B 1 50 ? 12.273 2.816 12.125 1 73.06 50 ALA B C 1
ATOM 1612 O O . ALA B 1 50 ? 11.352 2.066 11.812 1 73.06 50 ALA B O 1
ATOM 1613 N N . MET B 1 51 ? 12.477 3.184 13.266 1 82.94 51 MET B N 1
ATOM 1614 C CA . MET B 1 51 ? 11.664 2.793 14.422 1 82.94 51 MET B CA 1
ATOM 1615 C C . MET B 1 51 ? 10.211 3.221 14.234 1 82.94 51 MET B C 1
ATOM 1617 O O . MET B 1 51 ? 9.312 2.674 14.875 1 82.94 51 MET B O 1
ATOM 1621 N N . SER B 1 52 ? 9.898 4.145 13.312 1 92.06 52 SER B N 1
ATOM 1622 C CA . SER B 1 52 ? 8.516 4.574 13.125 1 92.06 52 SER B CA 1
ATOM 1623 C C . SER B 1 52 ? 8.156 4.641 11.641 1 92.06 52 SER B C 1
ATOM 1625 O O . SER B 1 52 ? 7.391 5.508 11.227 1 92.06 52 SER B O 1
ATOM 1627 N N . HIS B 1 53 ? 8.812 3.785 10.898 1 95.44 53 HIS B N 1
ATOM 1628 C CA . HIS B 1 53 ? 8.438 3.701 9.492 1 95.44 53 HIS B CA 1
ATOM 1629 C C . HIS B 1 53 ? 6.93 3.566 9.336 1 95.44 53 HIS B C 1
ATOM 1631 O O . HIS B 1 53 ? 6.293 2.783 10.039 1 95.44 53 HIS B O 1
ATOM 1637 N N . THR B 1 54 ? 6.344 4.406 8.438 1 97.69 54 THR B N 1
ATOM 1638 C CA . THR B 1 54 ? 4.895 4.461 8.273 1 97.69 54 THR B CA 1
ATOM 1639 C C . THR B 1 54 ? 4.512 4.34 6.805 1 97.69 54 THR B C 1
ATOM 1641 O O . THR B 1 54 ? 5.012 5.09 5.965 1 97.69 54 THR B O 1
ATOM 1644 N N . ILE B 1 55 ? 3.645 3.381 6.461 1 97.56 55 ILE B N 1
ATOM 1645 C CA . ILE B 1 55 ? 3.117 3.189 5.117 1 97.56 55 ILE B CA 1
ATOM 1646 C C . ILE B 1 55 ? 1.71 3.775 5.027 1 97.56 55 ILE B C 1
ATOM 1648 O O . ILE B 1 55 ? 0.832 3.424 5.816 1 97.56 55 ILE B O 1
ATOM 1652 N N . LEU B 1 56 ? 1.491 4.66 4.094 1 98.19 56 LEU B N 1
ATOM 1653 C CA . LEU B 1 56 ? 0.186 5.254 3.83 1 98.19 56 LEU B CA 1
ATOM 1654 C C . LEU B 1 56 ? -0.496 4.566 2.65 1 98.19 56 LEU B C 1
ATOM 1656 O O . LEU B 1 56 ? 0.091 4.449 1.572 1 98.19 56 LEU B O 1
ATOM 1660 N N . LEU B 1 57 ? -1.653 4.016 2.832 1 97.31 57 LEU B N 1
ATOM 1661 C CA . LEU B 1 57 ? -2.461 3.395 1.788 1 97.31 57 LEU B CA 1
ATOM 1662 C C . LEU B 1 57 ? -3.613 4.305 1.378 1 97.31 57 LEU B C 1
ATOM 1664 O O . LEU B 1 57 ? -4.422 4.707 2.219 1 97.31 57 LEU B O 1
ATOM 1668 N N . VAL B 1 58 ? -3.693 4.617 0.12 1 96.56 58 VAL B N 1
ATOM 1669 C CA . VAL B 1 58 ? -4.688 5.574 -0.356 1 96.56 58 VAL B CA 1
ATOM 1670 C C . VAL B 1 58 ? -5.5 4.953 -1.489 1 96.56 58 VAL B C 1
ATOM 1672 O O . VAL B 1 58 ? -4.938 4.43 -2.451 1 96.56 58 VAL B O 1
ATOM 1675 N N . GLN B 1 59 ? -6.742 4.984 -1.347 1 94.38 59 GLN B N 1
ATOM 1676 C CA . GLN B 1 59 ? -7.684 4.691 -2.424 1 94.38 59 GLN B CA 1
ATOM 1677 C C . GLN B 1 59 ? -8.602 5.879 -2.688 1 94.38 59 GLN B C 1
ATOM 1679 O O . GLN B 1 59 ? -9.539 6.129 -1.928 1 94.38 59 GLN B O 1
ATOM 1684 N N . PRO B 1 60 ? -8.32 6.547 -3.777 1 93.75 60 PRO B N 1
ATOM 1685 C CA . PRO B 1 60 ? -9.055 7.793 -4.012 1 93.75 60 PRO B CA 1
ATOM 1686 C C . PRO B 1 60 ? -10.539 7.559 -4.293 1 93.75 60 PRO B C 1
ATOM 1688 O O . PRO B 1 60 ? -11.391 8.289 -3.781 1 93.75 60 PRO B O 1
ATOM 1691 N N . THR B 1 61 ? -10.852 6.594 -5.082 1 93.31 61 THR B N 1
ATOM 1692 C CA . THR B 1 61 ? -12.227 6.281 -5.445 1 93.31 61 THR B CA 1
ATOM 1693 C C . THR B 1 61 ? -12.578 4.848 -5.059 1 93.31 61 THR B C 1
ATOM 1695 O O . THR B 1 61 ? -11.719 4.105 -4.57 1 93.31 61 THR B O 1
ATOM 1698 N N . LYS B 1 62 ? -13.805 4.543 -5.297 1 91.31 62 LYS B N 1
ATOM 1699 C CA . LYS B 1 62 ? -14.266 3.205 -4.934 1 91.31 62 LYS B CA 1
ATOM 1700 C C . LYS B 1 62 ? -13.617 2.139 -5.809 1 91.31 62 LYS B C 1
ATOM 1702 O O . LYS B 1 62 ? -13.562 0.966 -5.434 1 91.31 62 LYS B O 1
ATOM 1707 N N . ARG B 1 63 ? -13.156 2.549 -6.93 1 89 63 ARG B N 1
ATOM 1708 C CA . ARG B 1 63 ? -12.477 1.62 -7.828 1 89 63 ARG B CA 1
ATOM 1709 C C . ARG B 1 63 ? -11.039 1.378 -7.375 1 89 63 ARG B C 1
ATOM 1711 O O . ARG B 1 63 ? -10.336 2.318 -7.004 1 89 63 ARG B O 1
ATOM 1718 N N . PRO B 1 64 ? -10.68 0.18 -7.395 1 89.19 64 PRO B N 1
ATOM 1719 C CA . PRO B 1 64 ? -9.32 -0.124 -6.934 1 89.19 64 PRO B CA 1
ATOM 1720 C C . PRO B 1 64 ? -8.242 0.445 -7.855 1 89.19 64 PRO B C 1
ATOM 1722 O O . PRO B 1 64 ? -7.07 0.497 -7.477 1 89.19 64 PRO B O 1
ATOM 1725 N N . GLU B 1 65 ? -8.898 0.9 -8.914 1 84.38 65 GLU B N 1
ATOM 1726 C CA . GLU B 1 65 ? -7.949 1.527 -9.836 1 84.38 65 GLU B CA 1
ATOM 1727 C C . GLU B 1 65 ? -7.395 2.824 -9.25 1 84.38 65 GLU B C 1
ATOM 1729 O O . GLU B 1 65 ? -8.141 3.627 -8.688 1 84.38 65 GLU B O 1
ATOM 1734 N N . GLY B 1 66 ? -6.281 3.115 -9.078 1 89.06 66 GLY B N 1
ATOM 1735 C CA . GLY B 1 66 ? -5.676 4.332 -8.562 1 89.06 66 GLY B CA 1
ATOM 1736 C C . GLY B 1 66 ? -5.074 4.156 -7.18 1 89.06 66 GLY B C 1
ATOM 1737 O O . GLY B 1 66 ? -4.488 5.094 -6.633 1 89.06 66 GLY B O 1
ATOM 1738 N N . ARG B 1 67 ? -5.34 2.939 -6.652 1 94.12 67 ARG B N 1
ATOM 1739 C CA . ARG B 1 67 ? -4.707 2.66 -5.371 1 94.12 67 ARG B CA 1
ATOM 1740 C C . ARG B 1 67 ? -3.213 2.965 -5.422 1 94.12 67 ARG B C 1
ATOM 1742 O O . ARG B 1 67 ? -2.545 2.672 -6.414 1 94.12 67 ARG B O 1
ATOM 1749 N N . THR B 1 68 ? -2.799 3.605 -4.453 1 95.38 68 THR B N 1
ATOM 1750 C CA . THR B 1 68 ? -1.381 3.926 -4.324 1 95.38 68 THR B CA 1
ATOM 1751 C C . THR B 1 68 ? -0.947 3.883 -2.861 1 95.38 68 THR B C 1
ATOM 1753 O O . THR B 1 68 ? -1.783 3.773 -1.963 1 95.38 68 THR B O 1
ATOM 1756 N N . TYR B 1 69 ? 0.327 3.865 -2.625 1 95.19 69 TYR B N 1
ATOM 1757 C CA . TYR B 1 69 ? 0.84 3.934 -1.261 1 95.19 69 TYR B CA 1
ATOM 1758 C C . TYR B 1 69 ? 2.117 4.762 -1.199 1 95.19 69 TYR B C 1
ATOM 1760 O O . TYR B 1 69 ? 2.742 5.027 -2.229 1 95.19 69 TYR B O 1
ATOM 1768 N N . ALA B 1 70 ? 2.396 5.215 -0.046 1 95.81 70 ALA B N 1
ATOM 1769 C CA . ALA B 1 70 ? 3.619 5.961 0.243 1 95.81 70 ALA B CA 1
ATOM 1770 C C . ALA B 1 70 ? 4.219 5.535 1.58 1 95.81 70 ALA B C 1
ATOM 1772 O O . ALA B 1 70 ? 3.502 5.07 2.469 1 95.81 70 ALA B O 1
ATOM 1773 N N . ASP B 1 71 ? 5.465 5.574 1.723 1 95.25 71 ASP B N 1
ATOM 1774 C CA . ASP B 1 71 ? 6.105 5.266 2.998 1 95.25 71 ASP B CA 1
ATOM 1775 C C . ASP B 1 71 ? 6.902 6.465 3.514 1 95.25 71 ASP B C 1
ATOM 1777 O O . ASP B 1 71 ? 7.441 7.246 2.727 1 95.25 71 ASP B O 1
ATOM 1781 N N . TYR B 1 72 ? 6.926 6.605 4.809 1 95.12 72 TYR B N 1
ATOM 1782 C CA . TYR B 1 72 ? 7.578 7.691 5.531 1 95.12 72 TYR B CA 1
ATOM 1783 C C . TYR B 1 72 ? 8.438 7.152 6.672 1 95.12 72 TYR B C 1
ATOM 1785 O O . TYR B 1 72 ? 8.227 6.027 7.133 1 95.12 72 TYR B O 1
ATOM 1793 N N . GLU B 1 73 ? 9.344 7.938 7.105 1 93.88 73 GLU B N 1
ATOM 1794 C CA . GLU B 1 73 ? 10.25 7.5 8.156 1 93.88 73 GLU B CA 1
ATOM 1795 C C . GLU B 1 73 ? 9.609 7.625 9.539 1 93.88 73 GLU B C 1
ATOM 1797 O O . GLU B 1 73 ? 10.086 7.043 10.508 1 93.88 73 GLU B O 1
ATOM 1802 N N . SER B 1 74 ? 8.523 8.469 9.625 1 94.62 74 SER B N 1
ATOM 1803 C CA . SER B 1 74 ? 7.84 8.664 10.898 1 94.62 74 SER B CA 1
ATOM 1804 C C . SER B 1 74 ? 6.352 8.93 10.688 1 94.62 74 SER B C 1
ATOM 1806 O O . SER B 1 74 ? 5.926 9.266 9.578 1 94.62 74 SER B O 1
ATOM 1808 N N . VAL B 1 75 ? 5.66 8.797 11.75 1 97.19 75 VAL B N 1
ATOM 1809 C CA . VAL B 1 75 ? 4.227 9.078 11.742 1 97.19 75 VAL B CA 1
ATOM 1810 C C . VAL B 1 75 ? 3.992 10.547 11.398 1 97.19 75 VAL B C 1
ATOM 1812 O O . VAL B 1 75 ? 3.131 10.867 10.578 1 97.19 75 VAL B O 1
ATOM 1815 N N . ASN B 1 76 ? 4.773 11.438 11.914 1 94.69 76 ASN B N 1
ATOM 1816 C CA . ASN B 1 76 ? 4.609 12.867 11.656 1 94.69 76 ASN B CA 1
ATOM 1817 C C . ASN B 1 76 ? 4.812 13.195 10.18 1 94.69 76 ASN B C 1
ATOM 1819 O O . ASN B 1 76 ? 4.043 13.969 9.602 1 94.69 76 ASN B O 1
ATOM 1823 N N . GLU B 1 77 ? 5.844 12.656 9.672 1 95.19 77 GLU B N 1
ATOM 1824 C CA . GLU B 1 77 ? 6.09 12.891 8.25 1 95.19 77 GLU B CA 1
ATOM 1825 C C . GLU B 1 77 ? 4.93 12.383 7.398 1 95.19 77 GLU B C 1
ATOM 1827 O O . GLU B 1 77 ? 4.578 13 6.391 1 95.19 77 GLU B O 1
ATOM 1832 N N . CYS B 1 78 ? 4.332 11.289 7.789 1 95.81 78 CYS B N 1
ATOM 1833 C CA . CYS B 1 78 ? 3.188 10.734 7.074 1 95.81 78 CYS B CA 1
ATOM 1834 C C . CYS B 1 78 ? 1.993 11.68 7.148 1 95.81 78 CYS B C 1
ATOM 1836 O O . CYS B 1 78 ? 1.329 11.93 6.141 1 95.81 78 CYS B O 1
ATOM 1838 N N . MET B 1 79 ? 1.771 12.242 8.336 1 97.06 79 MET B N 1
ATOM 1839 C CA . MET B 1 79 ? 0.661 13.172 8.5 1 97.06 79 MET B CA 1
ATOM 1840 C C . MET B 1 79 ? 0.873 14.43 7.656 1 97.06 79 MET B C 1
ATOM 1842 O O . MET B 1 79 ? -0.065 14.922 7.031 1 97.06 79 MET B O 1
ATOM 1846 N N . GLU B 1 80 ? 2.078 14.875 7.664 1 94.94 80 GLU B N 1
ATOM 1847 C CA . GLU B 1 80 ? 2.41 16 6.801 1 94.94 80 GLU B CA 1
ATOM 1848 C C . GLU B 1 80 ? 2.184 15.656 5.332 1 94.94 80 GLU B C 1
ATOM 1850 O O . GLU B 1 80 ? 1.734 16.5 4.551 1 94.94 80 GLU B O 1
ATOM 1855 N N . GLY B 1 81 ? 2.512 14.445 5.027 1 94.81 81 GLY B N 1
ATOM 1856 C CA . GLY B 1 81 ? 2.271 13.977 3.674 1 94.81 81 GLY B CA 1
ATOM 1857 C C . GLY B 1 81 ? 0.809 14.031 3.273 1 94.81 81 GLY B C 1
ATOM 1858 O O . GLY B 1 81 ? 0.48 14.414 2.15 1 94.81 81 GLY B O 1
ATOM 1859 N N . VAL B 1 82 ? -0.035 13.664 4.109 1 97.06 82 VAL B N 1
ATOM 1860 C CA . VAL B 1 82 ? -1.468 13.727 3.84 1 97.06 82 VAL B CA 1
ATOM 1861 C C . VAL B 1 82 ? -1.892 15.18 3.631 1 97.06 82 VAL B C 1
ATOM 1863 O O . VAL B 1 82 ? -2.672 15.484 2.725 1 97.06 82 VAL B O 1
ATOM 1866 N N . CYS B 1 83 ? -1.329 16.109 4.418 1 92.62 83 CYS B N 1
ATOM 1867 C CA . CYS B 1 83 ? -1.618 17.531 4.242 1 92.62 83 CYS B CA 1
ATOM 1868 C C . CYS B 1 83 ? -1.137 18.016 2.881 1 92.62 83 CYS B C 1
ATOM 1870 O O . CYS B 1 83 ? -1.842 18.766 2.201 1 92.62 83 CYS B O 1
ATOM 1872 N N . LYS B 1 84 ? -0.072 17.578 2.531 1 92.94 84 LYS B N 1
ATOM 1873 C CA . LYS B 1 84 ? 0.498 17.969 1.246 1 92.94 84 LYS B CA 1
ATOM 1874 C C . LYS B 1 84 ? -0.354 17.469 0.088 1 92.94 84 LYS B C 1
ATOM 1876 O O . LYS B 1 84 ? -0.49 18.141 -0.934 1 92.94 84 LYS B O 1
ATOM 1881 N N . MET B 1 85 ? -0.857 16.234 0.231 1 93 85 MET B N 1
ATOM 1882 C CA . MET B 1 85 ? -1.748 15.688 -0.794 1 93 85 MET B CA 1
ATOM 1883 C C . MET B 1 85 ? -2.926 16.625 -1.038 1 93 85 MET B C 1
ATOM 1885 O O . MET B 1 85 ? -3.281 16.906 -2.188 1 93 85 MET B O 1
ATOM 1889 N N . TYR B 1 86 ? -3.463 17.156 -0.02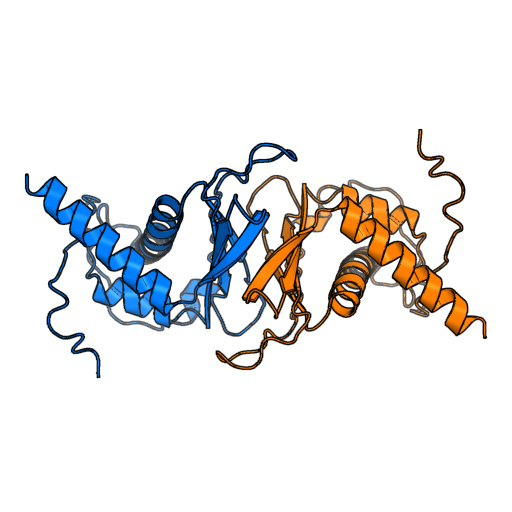9 1 92.88 86 TYR B N 1
ATOM 1890 C CA . TYR B 1 86 ? -4.582 18.078 -0.147 1 92.88 86 TYR B CA 1
ATOM 1891 C C . TYR B 1 86 ? -4.129 19.406 -0.743 1 92.88 86 TYR B C 1
ATOM 1893 O O . TYR B 1 86 ? -4.816 19.984 -1.595 1 92.88 86 TYR B O 1
ATOM 1901 N N . GLU B 1 87 ? -2.963 19.859 -0.339 1 90.31 87 GLU B N 1
ATOM 1902 C CA . GLU B 1 87 ? -2.42 21.125 -0.841 1 90.31 87 GLU B CA 1
ATOM 1903 C C . GLU B 1 87 ? -2.148 21.047 -2.342 1 90.31 87 GLU B C 1
ATOM 1905 O O . GLU B 1 87 ? -2.422 22 -3.076 1 90.31 87 GLU B O 1
ATOM 1910 N N . GLU B 1 88 ? -1.648 19.953 -2.723 1 87.19 88 GLU B N 1
ATOM 1911 C CA . GLU B 1 88 ? -1.409 19.734 -4.148 1 87.19 88 GLU B CA 1
ATOM 1912 C C . GLU B 1 88 ? -2.721 19.688 -4.926 1 87.19 88 GLU B C 1
ATOM 1914 O O . GLU B 1 88 ? -2.809 20.219 -6.039 1 87.19 88 GLU B O 1
ATOM 1919 N N . HIS B 1 89 ? -3.627 19.047 -4.336 1 89.12 89 HIS B N 1
ATOM 1920 C CA . HIS B 1 89 ? -4.957 19.031 -4.93 1 89.12 89 HIS B CA 1
ATOM 1921 C C . HIS B 1 89 ? -5.512 20.438 -5.105 1 89.12 89 HIS B C 1
ATOM 1923 O O . HIS B 1 89 ? -6.008 20.781 -6.18 1 89.12 89 HIS B O 1
ATOM 1929 N N . LEU B 1 90 ? -5.359 21.219 -4.105 1 90.81 90 LEU B N 1
ATOM 1930 C CA . LEU B 1 90 ? -5.836 22.594 -4.145 1 90.81 90 LEU B CA 1
ATOM 1931 C C . LEU B 1 90 ? -5.074 23.406 -5.188 1 90.81 90 LEU B C 1
ATOM 1933 O O . LEU B 1 90 ? -5.664 24.234 -5.887 1 90.81 90 LEU B O 1
ATOM 1937 N N . LYS B 1 91 ? -3.828 23.141 -5.254 1 89.19 91 LYS B N 1
ATOM 1938 C CA . LYS B 1 91 ? -2.994 23.844 -6.219 1 89.19 91 LYS B CA 1
ATOM 1939 C C . LYS B 1 91 ? -3.402 23.516 -7.648 1 89.19 91 LYS B C 1
ATOM 1941 O O . LYS B 1 91 ? -3.428 24.391 -8.516 1 89.19 91 LYS B O 1
ATOM 1946 N N . ARG B 1 92 ? -3.705 22.312 -7.875 1 86.94 92 ARG B N 1
ATOM 1947 C CA . ARG B 1 92 ? -4.145 21.891 -9.203 1 86.94 92 ARG B CA 1
ATOM 1948 C C . ARG B 1 92 ? -5.488 22.516 -9.555 1 86.94 92 ARG B C 1
ATOM 1950 O O . ARG B 1 92 ? -5.727 22.875 -10.711 1 86.94 92 ARG B O 1
ATOM 1957 N N . MET B 1 93 ? -6.277 22.75 -8.602 1 89.38 93 MET B N 1
ATOM 1958 C CA . MET B 1 93 ? -7.59 23.344 -8.805 1 89.38 93 MET B CA 1
ATOM 1959 C C . MET B 1 93 ? -7.484 24.859 -8.922 1 89.38 93 MET B C 1
ATOM 1961 O O . MET B 1 93 ? -8.367 25.5 -9.5 1 89.38 93 MET B O 1
ATOM 1965 N N . ASN B 1 94 ? -6.402 25.297 -8.336 1 87.62 94 ASN B N 1
ATOM 1966 C CA . ASN B 1 94 ? -6.156 26.734 -8.32 1 87.62 94 ASN B CA 1
ATOM 1967 C C . ASN B 1 94 ? -4.738 27.062 -8.766 1 87.62 94 ASN B C 1
ATOM 1969 O O . ASN B 1 94 ? -3.924 27.531 -7.973 1 87.62 94 ASN B O 1
ATOM 1973 N N . PRO B 1 95 ? -4.434 26.906 -10.07 1 85.75 95 PRO B N 1
ATOM 1974 C CA . PRO B 1 95 ? -3.062 27.047 -10.562 1 85.75 95 PRO B CA 1
ATOM 1975 C C . PRO B 1 95 ? -2.533 28.469 -10.453 1 85.75 95 PRO B C 1
ATOM 1977 O O . PRO B 1 95 ? -1.319 28.688 -10.383 1 85.75 95 PRO B O 1
ATOM 1980 N N . ASN B 1 96 ? -3.275 29.375 -10.406 1 86.88 96 ASN B N 1
ATOM 1981 C CA . ASN B 1 96 ? -2.846 30.766 -10.43 1 86.88 96 ASN B CA 1
ATOM 1982 C C . ASN B 1 96 ? -2.713 31.328 -9.016 1 86.88 96 ASN B C 1
ATOM 1984 O O . ASN B 1 96 ? -2.412 32.5 -8.844 1 86.88 96 ASN B O 1
ATOM 1988 N N . SER B 1 97 ? -2.99 30.547 -8.07 1 83.94 97 SER B N 1
ATOM 1989 C CA . SER B 1 97 ? -2.883 31.016 -6.691 1 83.94 97 SER B CA 1
ATOM 1990 C C . SER B 1 97 ? -1.505 30.719 -6.109 1 83.94 97 SER B C 1
ATOM 1992 O O . SER B 1 97 ? -1.105 29.547 -6.012 1 83.94 97 SER B O 1
ATOM 1994 N N . PRO B 1 98 ? -0.694 31.797 -5.797 1 80.69 98 PRO B N 1
ATOM 1995 C CA . PRO B 1 98 ? 0.643 31.578 -5.238 1 80.69 98 PRO B CA 1
ATOM 1996 C C . PRO B 1 98 ? 0.605 30.953 -3.846 1 80.69 98 PRO B C 1
ATOM 1998 O O . PRO B 1 98 ? 1.572 30.312 -3.426 1 80.69 98 PRO B O 1
ATOM 2001 N N . SER B 1 99 ? -0.49 31.266 -3.057 1 83.56 99 SER B N 1
ATOM 2002 C CA . SER B 1 99 ? -0.644 30.734 -1.706 1 83.56 99 SER B CA 1
ATOM 2003 C C . SER B 1 99 ? -2.004 30.062 -1.527 1 83.56 99 SER B C 1
ATOM 2005 O O . SER B 1 99 ? -2.998 30.516 -2.111 1 83.56 99 SER B O 1
ATOM 2007 N N . ILE B 1 100 ? -1.991 28.953 -0.869 1 82.19 100 ILE B N 1
ATOM 2008 C CA . ILE B 1 100 ? -3.225 28.203 -0.617 1 82.19 100 ILE B CA 1
ATOM 2009 C C . ILE B 1 100 ? -3.58 28.297 0.866 1 82.19 100 ILE B C 1
ATOM 2011 O O . ILE B 1 100 ? -2.723 28.094 1.729 1 82.19 100 ILE B O 1
ATOM 2015 N N . THR B 1 101 ? -4.801 28.875 1.129 1 84.5 101 THR B N 1
ATOM 2016 C CA . THR B 1 101 ? -5.352 28.906 2.48 1 84.5 101 THR B CA 1
ATOM 2017 C C . THR B 1 101 ? -6.621 28.078 2.566 1 84.5 101 THR B C 1
ATOM 2019 O O . THR B 1 101 ? -7.453 28.094 1.656 1 84.5 101 THR B O 1
ATOM 2022 N N . TYR B 1 102 ? -6.621 27.234 3.578 1 88.5 102 TYR B N 1
ATOM 2023 C CA . TYR B 1 102 ? -7.789 26.375 3.752 1 88.5 102 TYR B CA 1
ATOM 2024 C C . TYR B 1 102 ? -8.062 26.125 5.23 1 88.5 102 TYR B C 1
ATOM 2026 O O . TYR B 1 102 ? -7.156 26.219 6.059 1 88.5 102 TYR B O 1
ATOM 2034 N N . ASP B 1 103 ? -9.336 25.781 5.488 1 91 103 ASP B N 1
ATOM 2035 C CA . ASP B 1 103 ? -9.719 25.359 6.832 1 91 103 ASP B CA 1
ATOM 2036 C C . ASP B 1 103 ? -9.461 23.875 7.031 1 91 103 ASP B C 1
ATOM 2038 O O . ASP B 1 103 ? -9.617 23.078 6.102 1 91 103 ASP B O 1
ATOM 2042 N N . ILE B 1 104 ? -9.18 23.562 8.344 1 93 104 ILE B N 1
ATOM 2043 C CA . ILE B 1 104 ? -8.898 22.156 8.672 1 93 104 ILE B CA 1
ATOM 2044 C C . ILE B 1 104 ? -10.102 21.297 8.328 1 93 104 ILE B C 1
ATOM 2046 O O . ILE B 1 104 ? -9.953 20.141 7.945 1 93 104 ILE B O 1
ATOM 2050 N N . SER B 1 105 ? -11.305 21.938 8.391 1 94.06 105 SER B N 1
ATOM 2051 C CA . SER B 1 105 ? -12.516 21.188 8.07 1 94.06 105 SER B CA 1
ATOM 2052 C C . SER B 1 105 ? -12.531 20.781 6.605 1 94.06 105 SER B C 1
ATOM 2054 O O . SER B 1 105 ? -13.07 19.719 6.262 1 94.06 105 SER B O 1
ATOM 2056 N N . GLN B 1 106 ? -11.938 21.609 5.785 1 93.75 106 GLN B N 1
ATOM 2057 C CA . GLN B 1 106 ? -11.859 21.281 4.367 1 93.75 106 GLN B CA 1
ATOM 2058 C C . GLN B 1 106 ? -10.914 20.109 4.121 1 93.75 106 GLN B C 1
ATOM 2060 O O . GLN B 1 106 ? -11.188 19.234 3.285 1 93.75 106 GLN B O 1
ATOM 2065 N N . LEU B 1 107 ? -9.844 20.109 4.84 1 94.69 107 LEU B N 1
ATOM 2066 C CA . LEU B 1 107 ? -8.914 19 4.77 1 94.69 107 LEU B CA 1
ATOM 2067 C C . LEU B 1 107 ? -9.586 17.703 5.203 1 94.69 107 LEU B C 1
ATOM 2069 O O . LEU B 1 107 ? -9.445 16.672 4.535 1 94.69 107 LEU B O 1
ATOM 2073 N N . PHE B 1 108 ? -10.344 17.734 6.234 1 95.81 108 PHE B N 1
ATOM 2074 C CA . PHE B 1 108 ? -11.031 16.547 6.738 1 95.81 108 PHE B CA 1
ATOM 2075 C C . PHE B 1 108 ? -12.086 16.062 5.75 1 95.81 108 PHE B C 1
ATOM 2077 O O . PHE B 1 108 ? -12.281 14.867 5.566 1 95.81 108 PHE B O 1
ATOM 2084 N N . ASP B 1 109 ? -12.742 17.031 5.094 1 95.44 109 ASP B N 1
ATOM 2085 C CA . ASP B 1 109 ? -13.695 16.672 4.051 1 95.44 109 ASP B CA 1
ATOM 2086 C C . ASP B 1 109 ? -13 15.953 2.895 1 95.44 109 ASP B C 1
ATOM 2088 O O . ASP B 1 109 ? -13.531 14.984 2.355 1 95.44 109 ASP B O 1
ATOM 2092 N N . PHE B 1 110 ? -11.883 16.484 2.539 1 93.94 110 PHE B N 1
ATOM 2093 C CA . PHE B 1 110 ? -11.086 15.844 1.493 1 93.94 110 PHE B CA 1
ATOM 2094 C C . PHE B 1 110 ? -10.742 14.406 1.865 1 93.94 110 PHE B C 1
ATOM 2096 O O . PHE B 1 110 ? -10.906 13.5 1.054 1 93.94 110 PHE B O 1
ATOM 2103 N N . ILE B 1 111 ? -10.258 14.242 3.09 1 96.62 111 ILE B N 1
ATOM 2104 C CA . ILE B 1 111 ? -9.883 12.922 3.582 1 96.62 111 ILE B CA 1
ATOM 2105 C C . ILE B 1 111 ? -11.102 12.008 3.582 1 96.62 111 ILE B C 1
ATOM 2107 O O . ILE B 1 111 ? -11.016 10.852 3.16 1 96.62 111 ILE B O 1
ATOM 2111 N N . ASP B 1 112 ? -12.25 12.547 3.943 1 96.56 112 ASP B N 1
ATOM 2112 C CA . ASP B 1 112 ? -13.477 11.758 4.023 1 96.56 112 ASP B CA 1
ATOM 2113 C C . ASP B 1 112 ? -13.945 11.328 2.635 1 96.56 112 ASP B C 1
ATOM 2115 O O . ASP B 1 112 ? -14.594 10.289 2.484 1 96.56 112 ASP B O 1
ATOM 2119 N N . ASP B 1 113 ? -13.586 12.117 1.718 1 95.38 113 ASP B N 1
ATOM 2120 C CA . ASP B 1 113 ? -14.047 11.836 0.359 1 95.38 113 ASP B CA 1
ATOM 2121 C C . ASP B 1 113 ? -13.203 10.742 -0.29 1 95.38 113 ASP B C 1
ATOM 2123 O O . ASP B 1 113 ? -13.586 10.188 -1.324 1 95.38 113 ASP B O 1
ATOM 2127 N N . LEU B 1 114 ? -12.039 10.57 0.213 1 94.31 114 LEU B N 1
ATOM 2128 C CA . LEU B 1 114 ? -11.297 9.406 -0.252 1 94.31 114 LEU B CA 1
ATOM 2129 C C . LEU B 1 114 ? -12.062 8.117 0.039 1 94.31 114 LEU B C 1
ATOM 2131 O O . LEU B 1 114 ? -12.672 7.98 1.103 1 94.31 114 LEU B O 1
ATOM 2135 N N . ALA B 1 115 ? -12.094 7.211 -0.913 1 95 115 ALA B N 1
ATOM 2136 C CA . ALA B 1 115 ? -12.773 5.938 -0.677 1 95 115 ALA B CA 1
ATOM 2137 C C . ALA B 1 115 ? -12.156 5.199 0.508 1 95 115 ALA B C 1
ATOM 2139 O O . ALA B 1 115 ? -12.867 4.598 1.312 1 95 115 ALA B O 1
ATOM 2140 N N . ASP B 1 116 ? -10.82 5.211 0.594 1 94.62 116 ASP B N 1
ATOM 2141 C CA . ASP B 1 116 ? -10.133 4.613 1.732 1 94.62 116 ASP B CA 1
ATOM 2142 C C . ASP B 1 116 ? -8.805 5.32 2 1 94.62 116 ASP B C 1
ATOM 2144 O O . ASP B 1 116 ? -8.125 5.754 1.067 1 94.62 116 ASP B O 1
ATOM 2148 N N . LEU B 1 117 ? -8.492 5.473 3.205 1 97.12 117 LEU B N 1
ATOM 2149 C CA . LEU B 1 117 ? -7.234 6.027 3.684 1 97.12 117 LEU B CA 1
ATOM 2150 C C . LEU B 1 117 ? -6.82 5.383 5.004 1 97.12 117 LEU B C 1
ATOM 2152 O O . LEU B 1 117 ? -7.547 5.473 5.996 1 97.12 117 LEU B O 1
ATOM 2156 N N . SER B 1 118 ? -5.766 4.641 5.012 1 97.44 118 SER B N 1
ATOM 2157 C CA . SER B 1 118 ? -5.238 4.012 6.219 1 97.44 118 SER B CA 1
ATOM 2158 C C . SER B 1 118 ? -3.717 4.07 6.254 1 97.44 118 SER B C 1
ATOM 2160 O O . SER B 1 118 ? -3.082 4.43 5.258 1 97.44 118 SER B O 1
ATOM 2162 N N . CYS B 1 119 ? -3.172 3.879 7.406 1 97.56 119 CYS B N 1
ATOM 2163 C CA . CYS B 1 119 ? -1.717 3.814 7.488 1 97.56 119 CYS B CA 1
ATOM 2164 C C . CYS B 1 119 ? -1.271 2.656 8.375 1 97.56 119 CYS B C 1
ATOM 2166 O O . CYS B 1 119 ? -2.041 2.176 9.211 1 97.56 119 CYS B O 1
ATOM 2168 N N . LEU B 1 120 ? -0.139 2.111 8.133 1 97.81 120 LEU B N 1
ATOM 2169 C CA . LEU B 1 120 ? 0.526 1.044 8.875 1 97.81 120 LEU B CA 1
ATOM 2170 C C . LEU B 1 120 ? 1.806 1.552 9.531 1 97.81 120 LEU B C 1
ATOM 2172 O O . LEU B 1 120 ? 2.746 1.95 8.836 1 97.81 120 LEU B O 1
ATOM 2176 N N . VAL B 1 121 ? 1.874 1.49 10.828 1 98.06 121 VAL B N 1
ATOM 2177 C CA . VAL B 1 121 ? 3.023 2.008 11.562 1 98.06 121 VAL B CA 1
ATOM 2178 C C . VAL B 1 121 ? 3.896 0.849 12.039 1 98.06 121 VAL B C 1
ATOM 2180 O O . VAL B 1 121 ? 3.41 -0.065 12.711 1 98.06 121 VAL B O 1
ATOM 2183 N N . TYR B 1 122 ? 5.164 0.966 11.727 1 96.81 122 TYR B N 1
ATOM 2184 C CA . TYR B 1 122 ? 6.109 -0.081 12.094 1 96.81 122 TYR B CA 1
ATOM 2185 C C . TYR B 1 122 ? 6.41 -0.043 13.586 1 96.81 122 TYR B C 1
ATOM 2187 O O . TYR B 1 122 ? 6.711 1.018 14.141 1 96.81 122 TYR B O 1
ATOM 2195 N N . ARG B 1 123 ? 6.281 -1.168 14.164 1 95.5 123 ARG B N 1
ATOM 2196 C CA . ARG B 1 123 ? 6.691 -1.382 15.547 1 95.5 123 ARG B CA 1
ATOM 2197 C C . ARG B 1 123 ? 7.969 -2.213 15.617 1 95.5 123 ARG B C 1
ATOM 2199 O O . ARG B 1 123 ? 7.949 -3.418 15.359 1 95.5 123 ARG B O 1
ATOM 2206 N N . ALA B 1 124 ? 8.984 -1.652 16.109 1 93.31 124 ALA B N 1
ATOM 2207 C CA . ALA B 1 124 ? 10.305 -2.283 16.125 1 93.31 124 ALA B CA 1
ATOM 2208 C C . ALA B 1 124 ? 10.352 -3.428 17.125 1 93.31 124 ALA B C 1
ATOM 2210 O O . ALA B 1 124 ? 11.086 -4.402 16.938 1 93.31 124 ALA B O 1
ATOM 2211 N N . ASP B 1 125 ? 9.68 -3.336 18.156 1 92.81 125 ASP B N 1
ATOM 2212 C CA . ASP B 1 125 ? 9.711 -4.336 19.219 1 92.81 125 ASP B CA 1
ATOM 2213 C C . ASP B 1 125 ? 9.188 -5.68 18.719 1 92.81 125 ASP B C 1
ATOM 2215 O O . ASP B 1 125 ? 9.695 -6.734 19.109 1 92.81 125 ASP B O 1
ATOM 2219 N N . THR B 1 126 ? 8.195 -5.609 17.812 1 93.81 126 THR B N 1
ATOM 2220 C CA . THR B 1 126 ? 7.586 -6.844 17.328 1 93.81 126 THR B CA 1
ATOM 2221 C C . THR B 1 126 ? 7.91 -7.074 15.852 1 93.81 126 THR B C 1
ATOM 2223 O O . THR B 1 126 ? 7.605 -8.133 15.305 1 93.81 126 THR B O 1
ATOM 2226 N N . GLN B 1 127 ? 8.5 -6.02 15.195 1 94 127 GLN B N 1
ATOM 2227 C CA . GLN B 1 127 ? 8.82 -6.07 13.773 1 94 127 GLN B CA 1
ATOM 2228 C C . GLN B 1 127 ? 7.57 -6.316 12.938 1 94 127 GLN B C 1
ATOM 2230 O O . GLN B 1 127 ? 7.574 -7.164 12.039 1 94 127 GLN B O 1
ATOM 2235 N N . THR B 1 128 ? 6.492 -5.633 13.344 1 96.75 128 THR B N 1
ATOM 2236 C CA . THR B 1 128 ? 5.203 -5.699 12.664 1 96.75 128 THR B CA 1
ATOM 2237 C C . THR B 1 128 ? 4.648 -4.301 12.422 1 96.75 128 THR B C 1
ATOM 2239 O O . THR B 1 128 ? 5.215 -3.311 12.883 1 96.75 128 THR B O 1
ATOM 2242 N N . TYR B 1 129 ? 3.623 -4.281 11.656 1 97.19 129 TYR B N 1
ATOM 2243 C CA . TYR B 1 129 ? 2.963 -3.014 11.375 1 97.19 129 TYR B CA 1
ATOM 2244 C C . TYR B 1 129 ? 1.599 -2.943 12.047 1 97.19 129 TYR B C 1
ATOM 2246 O O . TYR B 1 129 ? 0.774 -3.848 11.891 1 97.19 129 TYR B O 1
ATOM 2254 N N . GLN B 1 130 ? 1.382 -1.885 12.797 1 97.44 130 GLN B N 1
ATOM 2255 C CA . GLN B 1 130 ? 0.089 -1.598 13.406 1 97.44 130 GLN B CA 1
ATOM 2256 C C . GLN B 1 130 ? -0.791 -0.771 12.469 1 97.44 130 GLN B C 1
ATOM 2258 O O . GLN B 1 130 ? -0.391 0.308 12.031 1 97.44 130 GLN B O 1
ATOM 2263 N N . PRO B 1 131 ? -2.012 -1.301 12.141 1 97.44 131 PRO B N 1
ATOM 2264 C CA . PRO B 1 131 ? -2.885 -0.539 11.242 1 97.44 131 PRO B CA 1
ATOM 2265 C C . PRO B 1 131 ? -3.672 0.548 11.969 1 97.44 131 PRO B C 1
ATOM 2267 O O . PRO B 1 131 ? -4.102 0.348 13.109 1 97.44 131 PRO B O 1
ATOM 2270 N N . TYR B 1 132 ? -3.867 1.7 11.312 1 97.56 132 TYR B N 1
ATOM 2271 C CA . TYR B 1 132 ? -4.711 2.795 11.781 1 97.56 132 TYR B CA 1
ATOM 2272 C C . TYR B 1 132 ? -5.625 3.295 10.672 1 97.56 132 TYR B C 1
ATOM 2274 O O . TYR B 1 132 ? -5.215 3.375 9.516 1 97.56 132 TYR B O 1
ATOM 2282 N N . ASN B 1 133 ? -6.793 3.559 11.047 1 96.69 133 ASN B N 1
ATOM 2283 C CA . ASN B 1 133 ? -7.828 3.934 10.086 1 96.69 133 ASN B CA 1
ATOM 2284 C C . ASN B 1 133 ? -7.855 5.441 9.859 1 96.69 133 ASN B C 1
ATOM 2286 O O . ASN B 1 133 ? -7.023 6.172 10.398 1 96.69 133 ASN B O 1
ATOM 2290 N N . LYS B 1 134 ? -8.797 5.836 9.094 1 96.81 134 LYS B N 1
ATOM 2291 C CA . LYS B 1 134 ? -8.961 7.223 8.664 1 96.81 134 LYS B CA 1
ATOM 2292 C C . LYS B 1 134 ? -9.18 8.148 9.859 1 96.81 134 LYS B C 1
ATOM 2294 O O . LYS B 1 134 ? -8.625 9.25 9.906 1 96.81 134 LYS B O 1
ATOM 2299 N N . ASP B 1 135 ? -9.914 7.793 10.828 1 97.06 135 ASP B N 1
ATOM 2300 C CA . ASP B 1 135 ? -10.219 8.617 11.992 1 97.06 135 ASP B CA 1
ATOM 2301 C C . ASP B 1 135 ? -8.953 8.914 12.797 1 97.06 135 ASP B C 1
ATOM 2303 O O . ASP B 1 135 ? -8.758 10.047 13.258 1 97.06 135 ASP B O 1
ATOM 2307 N N . TRP B 1 136 ? -8.188 7.891 12.953 1 98.19 136 TRP B N 1
ATOM 2308 C CA . TRP B 1 136 ? -6.926 8.078 13.672 1 98.19 136 TRP B CA 1
ATOM 2309 C C . TRP B 1 136 ? -6.031 9.078 12.945 1 98.19 136 TRP B C 1
ATOM 2311 O O . TRP B 1 136 ? -5.406 9.93 13.57 1 98.19 136 TRP B O 1
ATOM 2321 N N . ILE B 1 137 ? -6.016 8.992 11.648 1 98 137 ILE B N 1
ATOM 2322 C CA . ILE B 1 137 ? -5.195 9.875 10.828 1 98 137 ILE B CA 1
ATOM 2323 C C . ILE B 1 137 ? -5.668 11.312 10.992 1 98 137 ILE B C 1
ATOM 2325 O O . ILE B 1 137 ? -4.859 12.227 11.172 1 98 137 ILE B O 1
ATOM 2329 N N . LYS B 1 138 ? -6.93 11.516 10.945 1 97.69 138 LYS B N 1
ATOM 2330 C CA . LYS B 1 138 ? -7.496 12.852 11.117 1 97.69 138 LYS B CA 1
ATOM 2331 C C . LYS B 1 138 ? -7.121 13.43 12.484 1 97.69 138 LYS B C 1
ATOM 2333 O O . LYS B 1 138 ? -6.75 14.602 12.586 1 97.69 138 LYS B O 1
ATOM 2338 N N . GLU B 1 139 ? -7.203 12.602 13.453 1 97.44 139 GLU B N 1
ATOM 2339 C CA . GLU B 1 139 ? -6.852 13.047 14.797 1 97.44 139 GLU B CA 1
ATOM 2340 C C . GLU B 1 139 ? -5.375 13.438 14.875 1 97.44 139 GLU B C 1
ATOM 2342 O O . GLU B 1 139 ? -5.035 14.477 15.438 1 97.44 139 GLU B O 1
ATOM 2347 N N . LYS B 1 140 ? -4.512 12.648 14.359 1 98.12 140 LYS B N 1
ATOM 2348 C CA . LYS B 1 140 ? -3.078 12.93 14.383 1 98.12 140 LYS B CA 1
ATOM 2349 C C . LYS B 1 140 ? -2.752 14.203 13.602 1 98.12 140 LYS B C 1
ATOM 2351 O O . LYS B 1 140 ? -1.892 14.984 14.016 1 98.12 140 LYS B O 1
ATOM 2356 N N . ILE B 1 141 ? -3.449 14.359 12.523 1 97.12 141 ILE B N 1
ATOM 2357 C CA . ILE B 1 141 ? -3.252 15.57 11.727 1 97.12 141 ILE B CA 1
ATOM 2358 C C . ILE B 1 141 ? -3.695 16.797 12.531 1 97.12 141 ILE B C 1
ATOM 2360 O O . ILE B 1 141 ? -3.025 17.828 12.516 1 97.12 141 ILE B O 1
ATOM 2364 N N . TYR B 1 142 ? -4.789 16.688 13.242 1 95.31 142 TYR B N 1
ATOM 2365 C CA . TYR B 1 142 ? -5.273 17.781 14.078 1 95.31 142 TYR B CA 1
ATOM 2366 C C . TYR B 1 142 ? -4.23 18.188 15.109 1 95.31 142 TYR B C 1
ATOM 2368 O O . TYR B 1 142 ? -3.93 19.375 15.273 1 95.31 142 TYR B O 1
ATOM 2376 N N . VAL B 1 143 ? -3.709 17.203 15.805 1 95.69 143 VAL B N 1
ATOM 2377 C CA . VAL B 1 143 ? -2.695 17.453 16.828 1 95.69 143 VAL B CA 1
ATOM 2378 C C . VAL B 1 143 ? -1.473 18.109 16.188 1 95.69 143 VAL B C 1
ATOM 2380 O O . VAL B 1 143 ? -0.924 19.062 16.734 1 95.69 143 VAL B O 1
ATOM 2383 N N . LEU B 1 144 ? -1.049 17.594 15.07 1 93.75 144 LEU B N 1
ATOM 2384 C CA . LEU B 1 144 ? 0.112 18.109 14.352 1 93.75 144 LEU B CA 1
ATOM 2385 C C . LEU B 1 144 ? -0.087 19.578 13.977 1 93.75 144 LEU B C 1
ATOM 2387 O O . LEU B 1 144 ? 0.779 20.406 14.242 1 93.75 144 LEU B O 1
ATOM 2391 N N . LEU B 1 145 ? -1.182 19.859 13.344 1 92.06 145 LEU B N 1
ATOM 2392 C CA . LEU B 1 145 ? -1.454 21.219 12.875 1 92.06 145 LEU B CA 1
ATOM 2393 C C . LEU B 1 145 ? -1.618 22.172 14.055 1 92.06 145 LEU B C 1
ATOM 2395 O O . LEU B 1 145 ? -1.192 23.328 13.984 1 92.06 145 LEU B O 1
ATOM 2399 N N . ARG B 1 146 ? -2.207 21.734 15.125 1 90.31 146 ARG B N 1
ATOM 2400 C CA . ARG B 1 146 ? -2.344 22.562 16.328 1 90.31 146 ARG B CA 1
ATOM 2401 C C . ARG B 1 146 ? -0.978 22.906 16.906 1 90.31 146 ARG B C 1
ATOM 2403 O O . ARG B 1 146 ? -0.733 24.062 17.281 1 90.31 146 ARG B O 1
ATOM 2410 N N . ARG B 1 147 ? -0.113 21.969 16.969 1 90.44 147 ARG B N 1
ATOM 2411 C CA . ARG B 1 147 ? 1.238 22.188 17.469 1 90.44 147 ARG B CA 1
ATOM 2412 C C . ARG B 1 147 ? 1.995 23.172 16.594 1 90.44 147 ARG B C 1
ATOM 2414 O O . ARG B 1 147 ? 2.707 24.047 17.094 1 90.44 147 ARG B O 1
ATOM 2421 N N . GLN B 1 148 ? 1.852 23.047 15.32 1 84.81 148 GLN B N 1
ATOM 2422 C CA . GLN B 1 148 ? 2.514 23.938 14.375 1 84.81 148 GLN B CA 1
ATOM 2423 C C . GLN B 1 148 ? 1.987 25.375 14.508 1 84.81 148 GLN B C 1
ATOM 2425 O O . GLN B 1 148 ? 2.748 26.328 14.383 1 84.81 148 GLN B O 1
ATOM 2430 N N . ALA B 1 149 ? 0.714 25.547 14.688 1 82.56 149 ALA B N 1
ATOM 2431 C CA . ALA B 1 149 ? 0.113 26.875 14.867 1 82.56 149 ALA B CA 1
ATOM 2432 C C . ALA B 1 149 ? 0.612 27.531 16.141 1 82.56 149 ALA B C 1
ATOM 2434 O O . ALA B 1 149 ? 0.865 28.734 16.172 1 82.56 149 ALA B O 1
ATOM 2435 N N . GLN B 1 150 ? 0.763 26.734 17.094 1 84.75 150 GLN B N 1
ATOM 2436 C CA . GLN B 1 150 ? 1.243 27.25 18.375 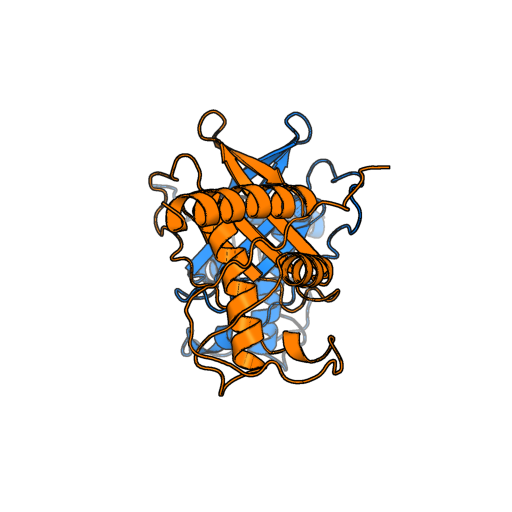1 84.75 150 GLN B CA 1
ATOM 2437 C C . GLN B 1 150 ? 2.703 27.688 18.281 1 84.75 150 GLN B C 1
ATOM 2439 O O . GLN B 1 150 ? 3.105 28.672 18.891 1 84.75 150 GLN B O 1
ATOM 2444 N N . GLN B 1 151 ? 3.461 26.969 17.531 1 77.94 151 GLN B N 1
ATOM 2445 C CA . GLN B 1 151 ? 4.875 27.297 17.375 1 77.94 151 GLN B CA 1
ATOM 2446 C C . GLN B 1 151 ? 5.062 28.531 16.5 1 77.94 151 GLN B C 1
ATOM 2448 O O . GLN B 1 151 ? 6 29.312 16.703 1 77.94 151 GLN B O 1
ATOM 2453 N N . ALA B 1 152 ? 4.277 28.703 15.531 1 70.38 152 ALA B N 1
ATOM 2454 C CA . ALA B 1 152 ? 4.367 29.859 14.641 1 70.38 152 ALA B CA 1
ATOM 2455 C C . ALA B 1 152 ? 3.939 31.125 15.352 1 70.38 152 ALA B C 1
ATOM 2457 O O . ALA B 1 152 ? 4.422 32.219 15.039 1 70.38 152 ALA B O 1
ATOM 2458 N N . SER B 1 153 ? 3.012 31.047 16.234 1 66.81 153 SER B N 1
ATOM 2459 C CA . SER B 1 153 ? 2.557 32.219 16.984 1 66.81 153 SER B CA 1
ATOM 2460 C C . SER B 1 153 ? 3.549 32.594 18.078 1 66.81 153 SER B C 1
ATOM 2462 O O . SER B 1 153 ? 3.424 33.656 18.703 1 66.81 153 SER B O 1
ATOM 2464 N N . LYS B 1 154 ? 4.605 31.875 18.25 1 60.12 154 LYS B N 1
ATOM 2465 C CA . LYS B 1 154 ? 5.629 32.281 19.203 1 60.12 154 LYS B CA 1
ATOM 2466 C C . LYS B 1 154 ? 6.781 33 18.516 1 60.12 154 LYS B C 1
ATOM 2468 O O . LYS B 1 154 ? 7.062 32.75 17.344 1 60.12 154 LYS B O 1
#

Organism: Naja naja (NCBI:txid35670)

pLDDT: mean 73.97, std 27.44, range [18.64, 98.19]

Secondary structure (DSSP, 8-state):
----TT-----EE-------------TTSGGGG-----------SS----TT-EEEEEE-SSSSTT-EEEEESSHHHHHHHHHHHHHHHHHHH-TT-SS-EE-HHHHHHHHHHSSEEEEEEEETTTTEEEEE-HHHHHHHHHHHHHHHHHHHT-/----TT-----EE-------------TTSGGGG-----------SS----TT-EEEEEE-SSSSTT-EEEEESSHHHHHHHHHHHHHHHHHHH-TT-SS-EE-HHHHHHHHHHSSEEEEEEEETTTTEEEEE-HHHHHHHHHHHHHHHHHHHT-

Nearest PDB structures (foldseek):
  7cnc-assembly1_A  TM=9.977E-01  e=8.863E-17  Homo sapiens
  7x39-assembly1_A  TM=9.926E-01  e=7.848E-16  Homo sapiens
  7x39-assembly2_D  TM=9.870E-01  e=1.186E-15  Homo sapiens
  1wwq-assembly1_A  TM=8.367E-01  e=2.008E-14  Mus musculus
  7o6n-assembly1_A  TM=9.222E-01  e=5.714E-10  Caenorhabditis elegans